Protein AF-A0A973IYF7-F1 (afdb_monomer)

Foldseek 3Di:
DDDDPPDPDDPPDPPPDDDDPVPDDDDDDDDPDDPVVVVLVVVLVVLCVQPPDDPDPDDALCRSFEDEPVGAHWDWDDDDPFIWGHGCQCVPPDDPPRHDPFDTAGRVVVVVVVLVVVLVCLLDLVNLVVQLVVVLVVVVVPDPPCPLVVLVVVLVVLVVVLVVLVVCVVVVNDDPVVNVVSVVVSVVVNVVSVVVNVVVVLLVVLSPDPPSVVSSVVRNVVSPDDDSVRSSVQCSQFFRHWHDGRVDIDTHGGHDRCSCCVPPSPPCPPPPPPCPPPPPDPPPPD

Secondary structure (DSSP, 8-state):
-----------------PPPGGG--------SS-HHHHHHHHHHHHHHHHHPPP--SS--TTTTTEEETTSPBEEEE--TT--EEEEGGGT--SSTT----PPPEEHHHHHHHHHHHHHHHHH-HHHHHHHHHHHHHHHHHHS-TTHHHHHHHHHHHHHHHHHHHHHHHHTT-S-HHHHHHHHHHHHHHHHHHHHHHHHHHHHHHTTT---HHHHHHHHHHHHSS--HHHHHHHHHHHEEEEEE-SS-EEEEE----GGGTTS-----------------------

Solvent-accessible surface area (backbone atoms only — not comparable to full-atom values): 17664 Å² total; per-residue (Å²): 142,80,85,82,76,80,84,87,80,79,85,75,74,81,74,85,74,77,75,60,77,88,76,56,84,85,77,93,68,85,77,91,63,56,68,69,57,51,53,52,50,55,53,48,52,55,49,47,67,58,65,50,89,66,99,67,94,70,92,62,75,55,64,76,35,35,24,31,82,88,69,39,48,29,42,82,44,66,62,102,84,64,43,23,37,33,49,45,50,63,70,58,79,83,63,88,82,58,65,62,87,70,70,61,35,53,38,73,60,52,50,52,51,53,49,50,57,50,49,55,53,57,56,36,57,67,57,48,46,53,54,52,52,55,46,54,54,53,51,55,72,74,40,65,86,56,52,68,57,50,52,50,49,54,48,54,52,53,54,50,51,53,50,51,53,54,52,37,41,77,69,66,77,51,55,70,70,57,50,54,54,53,48,54,55,49,50,53,53,46,52,52,53,51,53,52,51,55,52,57,50,59,65,49,69,46,76,79,66,73,57,60,68,67,51,36,57,58,39,45,69,54,63,79,76,61,55,72,70,54,52,31,53,51,45,67,59,31,42,72,40,30,43,40,55,84,89,50,73,49,81,41,63,50,81,76,55,70,74,53,52,82,70,46,75,72,88,67,71,76,70,72,74,78,74,70,72,79,78,74,69,85,76,80,80,128

Mean predicted aligned error: 15.66 Å

pLDDT: mean 74.4, std 18.09, range [30.34, 94.81]

Sequence (286 aa):
MKIIRRDRSATRKLDECKRDRTEWIIHKVEPIISDQLFKKVQNQLKLNVKFRPTNRKHDYLLTGLIKCSCGANRNGDGPTGKKYYRCTSRHKTFDRINQCPVGGINVTVADSLIWKTIASLLSDPAQIRTHAERWLKAQQINKPLNDTQTIRKSLTDVENEQKRYIEAYGKGIISEEMLDHHMRATNKRKSIIEDELAIASKNRGITGKIDVEKLVSRTTTKLSDLNFEQKKHIIERVITKIIASPKEMIICGQIPVPAFATVGKVNYEPINRHRRFAKCRQINTF

Nearest PDB structures (foldseek):
  6vme-assembly2_F  TM=9.181E-01  e=6.176E-01  Homo sapiens
  4tko-assembly1_B  TM=3.261E-01  e=2.613E-01  Aquifex aeolicus VF5
  5c21-assembly1_B  TM=2.778E-01  e=2.613E-01  Escherichia coli
  5c22-assembly3_C  TM=2.762E-01  e=8.713E-01  Escherichia coli
  8q72-assembly1_B  TM=2.950E-01  e=2.059E+00  Escherichia coli

Radius of gyration: 28.77 Å; Cα contacts (8 Å, |Δi|>4): 198; chains: 1; bounding box: 59×72×85 Å

Structure (mmCIF, N/CA/C/O backbone):
data_AF-A0A973IYF7-F1
#
_entry.id   AF-A0A973IYF7-F1
#
loop_
_atom_site.group_PDB
_atom_site.id
_atom_site.type_symbol
_atom_site.label_atom_id
_atom_site.label_alt_id
_atom_site.label_comp_id
_atom_site.label_asym_id
_atom_site.label_entity_id
_atom_site.label_seq_id
_atom_site.pdbx_PDB_ins_code
_atom_site.Cartn_x
_atom_site.Cartn_y
_atom_site.Cartn_z
_atom_site.occupancy
_atom_site.B_iso_or_equiv
_atom_site.auth_seq_id
_atom_site.auth_comp_id
_atom_site.auth_asym_id
_atom_site.auth_atom_id
_atom_site.pdbx_PDB_model_num
ATOM 1 N N . MET A 1 1 ? -26.415 -52.160 -39.896 1.00 38.12 1 MET A N 1
ATOM 2 C CA . MET A 1 1 ? -25.992 -52.208 -38.478 1.00 38.12 1 MET A CA 1
ATOM 3 C C . MET A 1 1 ? -25.103 -50.994 -38.194 1.00 38.12 1 MET A C 1
ATOM 5 O O . MET A 1 1 ? -23.945 -50.988 -38.588 1.00 38.12 1 MET A O 1
ATOM 9 N N . LYS A 1 2 ? -25.653 -49.908 -37.632 1.00 30.34 2 LYS A N 1
ATOM 10 C CA . LYS A 1 2 ? -24.895 -48.696 -37.264 1.00 30.34 2 LYS A CA 1
ATOM 11 C C . LYS A 1 2 ? -25.058 -48.473 -35.765 1.00 30.34 2 LYS A C 1
ATOM 13 O O . LYS A 1 2 ? -26.157 -48.240 -35.279 1.00 30.34 2 LYS A O 1
ATOM 18 N N . ILE A 1 3 ? -23.949 -48.628 -35.054 1.00 33.41 3 ILE A N 1
ATOM 19 C CA . ILE A 1 3 ? -23.834 -48.498 -33.604 1.00 33.41 3 ILE A CA 1
ATOM 20 C C . ILE A 1 3 ? -24.037 -47.022 -33.244 1.00 33.41 3 ILE A C 1
ATOM 22 O O . ILE A 1 3 ? -23.214 -46.177 -33.598 1.00 33.41 3 ILE A O 1
ATOM 26 N N . ILE A 1 4 ? -25.130 -46.711 -32.547 1.00 35.84 4 ILE A N 1
ATOM 27 C CA . ILE A 1 4 ? -25.364 -45.388 -31.960 1.00 35.84 4 ILE A CA 1
ATOM 28 C C . ILE A 1 4 ? -24.395 -45.246 -30.782 1.00 35.84 4 ILE A C 1
ATOM 30 O O . ILE A 1 4 ? -24.588 -45.834 -29.717 1.00 35.84 4 ILE A O 1
ATOM 34 N N . ARG A 1 5 ? -23.309 -44.495 -30.979 1.00 32.72 5 ARG A N 1
ATOM 35 C CA . ARG A 1 5 ? -22.403 -44.110 -29.892 1.00 32.72 5 ARG A CA 1
ATOM 36 C C . ARG A 1 5 ? -23.142 -43.116 -28.991 1.00 32.72 5 ARG A C 1
ATOM 38 O O . ARG A 1 5 ? -23.446 -42.010 -29.420 1.00 32.72 5 ARG A O 1
ATOM 45 N N . ARG A 1 6 ? -23.445 -43.519 -27.751 1.00 35.09 6 ARG A N 1
ATOM 46 C CA . ARG A 1 6 ? -23.927 -42.614 -26.695 1.00 35.09 6 ARG A CA 1
ATOM 47 C C . ARG A 1 6 ? -22.856 -41.561 -26.423 1.00 35.09 6 ARG A C 1
ATOM 49 O O . ARG A 1 6 ? -21.766 -41.901 -25.963 1.00 35.09 6 ARG A O 1
ATOM 56 N N . ASP A 1 7 ? -23.192 -40.309 -26.695 1.00 37.81 7 ASP A N 1
ATOM 57 C CA . ASP A 1 7 ? -22.363 -39.155 -26.380 1.00 37.81 7 ASP A CA 1
ATOM 58 C C . ASP A 1 7 ? -22.280 -38.997 -24.850 1.00 37.81 7 ASP A C 1
ATOM 60 O O . ASP A 1 7 ? -23.276 -38.749 -24.167 1.00 37.81 7 ASP A O 1
ATOM 64 N N . ARG A 1 8 ? -21.093 -39.246 -24.288 1.00 46.22 8 ARG A N 1
ATOM 65 C CA . ARG A 1 8 ? -20.782 -39.094 -22.859 1.00 46.22 8 ARG A CA 1
ATOM 66 C C . ARG A 1 8 ? -20.049 -37.769 -22.649 1.00 46.22 8 ARG A C 1
ATOM 68 O O . ARG A 1 8 ? -18.872 -37.777 -22.305 1.00 46.22 8 ARG A O 1
ATOM 75 N N . SER A 1 9 ? -20.723 -36.632 -22.806 1.00 46.31 9 SER A N 1
ATOM 76 C CA . SER A 1 9 ? -20.180 -35.358 -22.306 1.00 46.31 9 SER A CA 1
ATOM 77 C C . SER A 1 9 ? -21.217 -34.243 -22.226 1.00 46.31 9 SER A C 1
ATOM 79 O O . SER A 1 9 ? -21.308 -33.399 -23.107 1.00 46.31 9 SER A O 1
ATOM 81 N N . ALA A 1 10 ? -21.950 -34.189 -21.116 1.00 43.72 10 ALA A N 1
ATOM 82 C CA . ALA A 1 10 ? -22.592 -32.958 -20.663 1.00 43.72 10 ALA A CA 1
ATOM 83 C C . ALA A 1 10 ? -22.774 -32.989 -19.140 1.00 43.72 10 ALA A C 1
ATOM 85 O O . ALA A 1 10 ? -23.889 -33.021 -18.624 1.00 43.72 10 ALA A O 1
ATOM 86 N N . THR A 1 11 ? -21.676 -32.972 -18.384 1.00 45.91 11 THR A N 1
ATOM 87 C CA . THR A 1 11 ? -21.748 -32.484 -17.005 1.00 45.91 11 THR A CA 1
ATOM 88 C C . THR A 1 11 ? -21.985 -30.975 -17.077 1.00 45.91 11 THR A C 1
ATOM 90 O O . THR A 1 11 ? -21.047 -30.188 -17.189 1.00 45.91 11 THR A O 1
ATOM 93 N N . ARG A 1 12 ? -23.262 -30.563 -17.082 1.00 44.78 12 ARG A N 1
ATOM 94 C CA . ARG A 1 12 ? -23.666 -29.168 -16.858 1.00 44.78 12 ARG A CA 1
ATOM 95 C C . ARG A 1 12 ? -23.021 -28.718 -15.550 1.00 44.78 12 ARG A C 1
ATOM 97 O O . ARG A 1 12 ? -23.435 -29.146 -14.476 1.00 44.78 12 ARG A O 1
ATOM 104 N N . LYS A 1 13 ? -21.991 -27.876 -15.631 1.00 51.16 13 LYS A N 1
ATOM 105 C CA . LYS A 1 13 ? -21.611 -27.053 -14.486 1.00 51.16 13 LYS A CA 1
ATOM 106 C C . LYS A 1 13 ? -22.828 -26.184 -14.189 1.00 51.16 13 LYS A C 1
ATOM 108 O O . LYS A 1 13 ? -23.274 -25.445 -15.059 1.00 51.16 13 LYS A O 1
ATOM 113 N N . LEU A 1 14 ? -23.408 -26.351 -13.008 1.00 50.16 14 LEU A N 1
ATOM 114 C CA . LEU A 1 14 ? -24.348 -25.384 -12.462 1.00 50.16 14 LEU A CA 1
ATOM 115 C C . LEU A 1 14 ? -23.545 -24.101 -12.252 1.00 50.16 14 LEU A C 1
ATOM 117 O O . LEU A 1 14 ? -22.778 -23.996 -11.297 1.00 50.16 14 LEU A O 1
ATOM 121 N N . ASP A 1 15 ? -23.635 -23.177 -13.202 1.00 53.69 15 ASP A N 1
ATOM 122 C CA . ASP A 1 15 ? -23.128 -21.829 -13.012 1.00 53.69 15 ASP A CA 1
ATOM 123 C C . ASP A 1 15 ? -23.990 -21.189 -11.918 1.00 53.69 15 ASP A C 1
ATOM 125 O O . ASP A 1 15 ? -25.178 -20.933 -12.111 1.00 53.69 15 ASP A O 1
ATOM 129 N N . GLU A 1 16 ? -23.413 -20.983 -10.733 1.00 58.94 16 GLU A N 1
ATOM 130 C CA . GLU A 1 16 ? -24.029 -20.182 -9.675 1.00 58.94 16 GLU A CA 1
ATOM 131 C C . GLU A 1 16 ? -24.133 -18.727 -10.155 1.00 58.94 16 GLU A C 1
ATOM 133 O O . GLU A 1 16 ? -23.272 -17.880 -9.893 1.00 58.94 16 GLU A O 1
ATOM 138 N N . CYS A 1 17 ? -25.193 -18.420 -10.898 1.00 59.97 17 CYS A N 1
ATOM 139 C CA . CYS A 1 17 ? -25.563 -17.053 -11.220 1.00 59.97 17 CYS A CA 1
ATOM 140 C C . CYS A 1 17 ? -26.043 -16.373 -9.935 1.00 59.97 17 CYS A C 1
ATOM 142 O O . CYS A 1 17 ? -27.129 -16.651 -9.427 1.00 59.97 17 CYS A O 1
ATOM 144 N N . LYS A 1 18 ? -25.216 -15.478 -9.386 1.00 72.81 18 LYS A N 1
ATOM 145 C CA . LYS A 1 18 ? -25.625 -14.608 -8.277 1.00 72.81 18 LYS A CA 1
ATOM 146 C C . LYS A 1 18 ? -26.839 -13.788 -8.719 1.00 72.81 18 LYS A C 1
ATOM 148 O O . LYS A 1 18 ? -26.773 -13.144 -9.763 1.00 72.81 18 LYS A O 1
ATOM 153 N N . ARG A 1 19 ? -27.909 -13.806 -7.917 1.00 78.44 19 ARG A N 1
ATOM 154 C CA . ARG A 1 19 ? -29.103 -12.973 -8.134 1.00 78.44 19 ARG A CA 1
ATOM 155 C C . ARG A 1 19 ? -28.735 -11.493 -8.154 1.00 78.44 19 ARG A C 1
ATOM 157 O O . ARG A 1 19 ? -27.738 -11.098 -7.533 1.00 78.44 19 ARG A O 1
ATOM 164 N N . ASP A 1 20 ? -29.532 -10.698 -8.864 1.00 85.69 20 ASP A N 1
ATOM 165 C CA . ASP A 1 20 ? -29.330 -9.254 -8.928 1.00 85.69 20 ASP A CA 1
ATOM 166 C C . ASP A 1 20 ? -29.359 -8.649 -7.517 1.00 85.69 20 ASP A C 1
ATOM 168 O O . ASP A 1 20 ? -30.055 -9.131 -6.623 1.00 85.69 20 ASP A O 1
ATOM 172 N N . ARG A 1 21 ? -28.562 -7.601 -7.298 1.00 81.94 21 ARG A N 1
ATOM 173 C CA . ARG A 1 21 ? -28.411 -6.955 -5.986 1.00 81.94 21 ARG A CA 1
ATOM 174 C C . ARG A 1 21 ? -29.717 -6.368 -5.465 1.00 81.94 21 ARG A C 1
ATOM 176 O O . ARG A 1 21 ? -29.850 -6.193 -4.260 1.00 81.94 21 ARG A O 1
ATOM 183 N N . THR A 1 22 ? -30.646 -6.060 -6.362 1.00 86.62 22 THR A N 1
ATOM 184 C CA . THR A 1 22 ? -31.996 -5.578 -6.054 1.00 86.62 22 THR A CA 1
ATOM 185 C C . THR A 1 22 ? -32.841 -6.629 -5.331 1.00 86.62 22 THR A C 1
ATOM 187 O O . THR A 1 22 ? -33.676 -6.275 -4.507 1.00 86.62 22 THR A O 1
ATOM 190 N N . GLU A 1 23 ? -32.572 -7.916 -5.558 1.00 88.75 23 GLU A N 1
ATOM 191 C CA . GLU A 1 23 ? -33.253 -9.040 -4.905 1.00 88.75 23 GLU A CA 1
ATOM 192 C C . GLU A 1 23 ? -32.573 -9.469 -3.593 1.00 88.75 23 GLU A C 1
ATOM 194 O O . GLU A 1 23 ? -32.974 -10.452 -2.965 1.00 88.75 23 GLU A O 1
ATOM 199 N N . TRP A 1 24 ? -31.498 -8.787 -3.179 1.00 90.06 24 TRP A N 1
ATOM 200 C CA . TRP A 1 24 ? -30.769 -9.155 -1.968 1.00 90.06 24 TRP A CA 1
ATOM 201 C C . TRP A 1 24 ? -31.537 -8.707 -0.726 1.00 90.06 24 TRP A C 1
ATOM 203 O O . TRP A 1 24 ? -31.755 -7.518 -0.500 1.00 90.06 24 TRP A O 1
ATOM 213 N N . ILE A 1 25 ? -31.883 -9.666 0.132 1.00 87.31 25 ILE A N 1
ATOM 214 C CA . ILE A 1 25 ? -32.494 -9.394 1.433 1.00 87.31 25 ILE A CA 1
ATOM 215 C C . ILE A 1 25 ? -31.383 -8.991 2.408 1.00 87.31 25 ILE A C 1
ATOM 217 O O . ILE A 1 25 ? -30.530 -9.799 2.782 1.00 87.31 25 ILE A O 1
ATOM 221 N N . ILE A 1 26 ? -31.362 -7.716 2.798 1.00 86.44 26 ILE A N 1
ATOM 222 C CA . ILE A 1 26 ? -30.355 -7.174 3.716 1.00 86.44 26 ILE A CA 1
ATOM 223 C C . ILE A 1 26 ? -30.779 -7.476 5.155 1.00 86.44 26 ILE A C 1
ATOM 225 O O . ILE A 1 26 ? -31.698 -6.854 5.686 1.00 86.44 26 ILE A O 1
ATOM 229 N N . HIS A 1 27 ? -30.069 -8.388 5.816 1.00 87.00 27 HIS A N 1
ATOM 230 C CA . HIS A 1 27 ? -30.223 -8.624 7.250 1.00 87.00 27 HIS A CA 1
ATOM 231 C C . HIS A 1 27 ? -29.254 -7.743 8.040 1.00 87.00 27 HIS A C 1
ATOM 233 O O . HIS A 1 27 ? -28.040 -7.794 7.832 1.00 87.00 27 HIS A O 1
ATOM 239 N N . LYS A 1 28 ? -29.784 -6.934 8.964 1.00 84.06 28 LYS A N 1
ATOM 240 C CA . LYS A 1 28 ? -28.957 -6.179 9.911 1.00 84.06 28 LYS A CA 1
ATOM 241 C C . LYS A 1 28 ? -28.434 -7.145 10.969 1.00 84.06 28 LYS A C 1
ATOM 243 O O . LYS A 1 28 ? -29.206 -7.674 11.759 1.00 84.06 28 LYS A O 1
ATOM 248 N N . VAL A 1 29 ? -27.128 -7.372 10.952 1.00 88.31 29 VAL A N 1
ATOM 249 C CA . VAL A 1 29 ? -26.414 -8.203 11.925 1.00 88.31 29 VAL A CA 1
ATOM 250 C C . VAL A 1 29 ? -25.460 -7.336 12.730 1.00 88.31 29 VAL A C 1
ATOM 252 O O . VAL A 1 29 ? -24.988 -6.306 12.244 1.00 88.31 29 VAL A O 1
ATOM 255 N N . GLU A 1 30 ? -25.171 -7.753 13.959 1.00 85.81 30 GLU A N 1
ATOM 256 C CA . GLU A 1 30 ? -24.179 -7.068 14.778 1.00 85.81 30 GLU A CA 1
ATOM 257 C C . GLU A 1 30 ? -22.774 -7.233 14.158 1.00 85.81 30 GLU A C 1
ATOM 259 O O . GLU A 1 30 ? -22.393 -8.349 13.784 1.00 85.81 30 GLU A O 1
ATOM 264 N N . PRO A 1 31 ? -21.997 -6.147 13.986 1.00 83.69 31 PRO A N 1
ATOM 265 C CA . PRO A 1 31 ? -20.693 -6.219 13.342 1.00 83.69 31 PRO A CA 1
ATOM 266 C C . PRO A 1 31 ? -19.690 -6.991 14.207 1.00 83.69 31 PRO A C 1
ATOM 268 O O . PRO A 1 31 ? -19.385 -6.609 15.332 1.00 83.69 31 PRO A O 1
ATOM 271 N N . ILE A 1 32 ? -19.127 -8.061 13.642 1.00 89.12 32 ILE A N 1
ATOM 272 C CA . ILE A 1 32 ? -18.095 -8.892 14.293 1.00 89.12 32 ILE A CA 1
ATOM 273 C C . ILE A 1 32 ? -16.728 -8.186 14.296 1.00 89.12 32 ILE A C 1
ATOM 275 O O . ILE A 1 32 ? -15.889 -8.414 15.162 1.00 89.12 32 ILE A O 1
ATOM 279 N N . ILE A 1 33 ? -16.485 -7.335 13.300 1.00 86.38 33 ILE A N 1
ATOM 280 C CA . ILE A 1 33 ? -15.222 -6.629 13.078 1.00 86.38 33 ILE 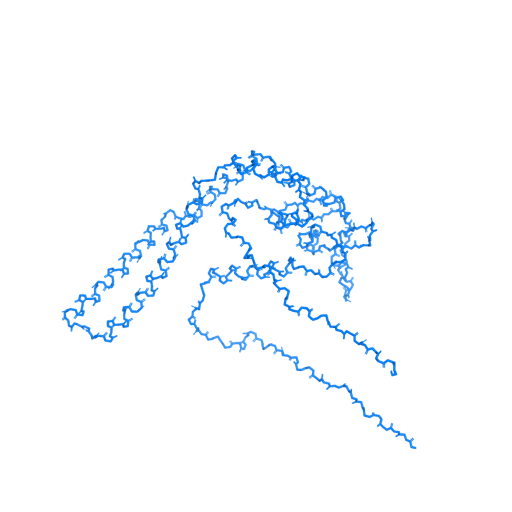A CA 1
ATOM 281 C C . ILE A 1 33 ? -15.496 -5.154 12.830 1.00 86.38 33 ILE A C 1
ATOM 283 O O . ILE A 1 33 ? -16.483 -4.800 12.189 1.00 86.38 33 ILE A O 1
ATOM 287 N N . SER A 1 34 ? -14.590 -4.294 13.298 1.00 83.50 34 SER A N 1
ATOM 288 C CA . SER A 1 34 ? -14.717 -2.853 13.097 1.00 83.50 34 SER A CA 1
ATOM 289 C C . SER A 1 34 ? -14.623 -2.474 11.617 1.00 83.50 34 SER A C 1
ATOM 291 O O . SER A 1 34 ? -13.830 -3.035 10.851 1.00 83.50 34 SER A O 1
ATOM 293 N N . ASP A 1 35 ? -15.371 -1.445 11.219 1.00 80.19 35 ASP A N 1
ATOM 294 C CA . ASP A 1 35 ? -15.356 -0.914 9.851 1.00 80.19 35 ASP A CA 1
ATOM 295 C C . ASP A 1 35 ? -13.955 -0.501 9.395 1.00 80.19 35 ASP A C 1
ATOM 297 O O . ASP A 1 35 ? -13.585 -0.657 8.227 1.00 80.19 35 ASP A O 1
ATOM 301 N N . GLN A 1 36 ? -13.149 0.025 10.320 1.00 75.75 36 GLN A N 1
ATOM 302 C CA . GLN A 1 36 ? -11.769 0.407 10.043 1.00 75.75 36 GLN A CA 1
ATOM 303 C C . GLN A 1 36 ? -10.918 -0.812 9.673 1.00 75.75 36 GLN A C 1
ATOM 305 O O . GLN A 1 36 ? -10.170 -0.766 8.690 1.00 75.75 36 GLN A O 1
ATOM 310 N N . LEU A 1 37 ? -11.034 -1.905 10.434 1.00 79.75 37 LEU A N 1
ATOM 311 C CA . LEU A 1 37 ? -10.326 -3.150 10.154 1.00 79.75 37 LEU A CA 1
ATOM 312 C C . LEU A 1 37 ? -10.811 -3.758 8.836 1.00 79.75 37 LEU A C 1
ATOM 314 O O . LEU A 1 37 ? -9.992 -4.115 7.989 1.00 79.75 37 LEU A O 1
ATOM 318 N N . PHE A 1 38 ? -12.125 -3.789 8.614 1.00 83.44 38 PHE A N 1
ATOM 319 C CA . PHE A 1 38 ? -12.709 -4.294 7.377 1.00 83.44 38 PHE A CA 1
ATOM 320 C C . PHE A 1 38 ? -12.190 -3.534 6.148 1.00 83.44 38 PHE A C 1
ATOM 322 O O . PHE A 1 38 ? -11.687 -4.146 5.203 1.00 83.44 38 PHE A O 1
ATOM 329 N N . LYS A 1 39 ? -12.213 -2.194 6.173 1.00 81.94 39 LYS A N 1
ATOM 330 C CA . LYS A 1 39 ? -11.677 -1.351 5.087 1.00 81.94 39 LYS A CA 1
ATOM 331 C C . LYS A 1 39 ? -10.190 -1.616 4.839 1.00 81.94 39 LYS A C 1
ATOM 333 O O . LYS A 1 39 ? -9.777 -1.729 3.682 1.00 81.94 39 LYS A O 1
ATOM 338 N N . LYS A 1 40 ? -9.385 -1.762 5.900 1.00 77.56 40 LYS A N 1
ATOM 339 C CA . LYS A 1 40 ? -7.958 -2.121 5.788 1.00 77.56 40 LYS A CA 1
ATOM 340 C C . LYS A 1 40 ? -7.773 -3.471 5.093 1.00 77.56 40 LYS A C 1
ATOM 342 O O . LYS A 1 40 ? -6.982 -3.560 4.154 1.00 77.56 40 LYS A O 1
ATOM 347 N N . VAL A 1 41 ? -8.536 -4.490 5.489 1.00 85.00 41 VAL A N 1
ATOM 348 C CA . VAL A 1 41 ? -8.487 -5.827 4.878 1.00 85.00 41 VAL A CA 1
ATOM 349 C C . VAL A 1 41 ? -8.900 -5.776 3.407 1.00 85.00 41 VAL A C 1
ATOM 351 O O . VAL A 1 41 ? -8.181 -6.299 2.558 1.00 85.00 41 VAL A O 1
ATOM 354 N N . GLN A 1 42 ? -9.993 -5.089 3.066 1.00 87.56 42 GLN A N 1
ATOM 355 C CA . GLN A 1 42 ? -10.435 -4.940 1.673 1.00 87.56 42 GLN A CA 1
ATOM 356 C C . GLN A 1 42 ? -9.375 -4.256 0.798 1.00 87.56 42 GLN A C 1
ATOM 358 O O . GLN A 1 42 ? -9.128 -4.675 -0.336 1.00 87.56 42 GLN A O 1
ATOM 363 N N . ASN A 1 43 ? -8.700 -3.231 1.323 1.00 83.25 43 ASN A N 1
ATOM 364 C CA . ASN A 1 43 ? -7.590 -2.585 0.627 1.00 83.25 43 ASN A CA 1
ATOM 365 C C . ASN A 1 43 ? -6.404 -3.542 0.443 1.00 83.25 43 ASN A C 1
ATOM 367 O O . ASN A 1 43 ? -5.860 -3.634 -0.659 1.00 83.25 43 ASN A O 1
ATOM 371 N N . GLN A 1 44 ? -6.051 -4.313 1.474 1.00 82.50 44 GLN A N 1
ATOM 372 C CA . GLN A 1 44 ? -4.988 -5.313 1.387 1.00 82.50 44 GLN A CA 1
ATOM 373 C C . GLN A 1 44 ? -5.310 -6.406 0.358 1.00 82.50 44 GLN A C 1
ATOM 375 O O . GLN A 1 44 ? -4.441 -6.774 -0.428 1.00 82.50 44 GLN A O 1
ATOM 380 N N . LEU A 1 45 ? -6.555 -6.885 0.293 1.00 85.75 45 LEU A N 1
ATOM 381 C CA . LEU A 1 45 ? -6.989 -7.869 -0.704 1.00 85.75 45 LEU A CA 1
ATOM 382 C C . LEU A 1 45 ? -6.824 -7.341 -2.135 1.00 85.75 45 LEU A C 1
ATOM 384 O O . LEU A 1 45 ? -6.296 -8.050 -2.993 1.00 85.75 45 LEU A O 1
ATOM 388 N N . LYS A 1 46 ? -7.193 -6.079 -2.393 1.00 84.88 46 LYS A N 1
ATOM 389 C CA . LYS A 1 46 ? -6.975 -5.433 -3.701 1.00 84.88 46 LYS A CA 1
ATOM 390 C C . LYS A 1 46 ? -5.489 -5.367 -4.063 1.00 84.88 46 LYS A C 1
ATOM 392 O O . LYS A 1 46 ? -5.122 -5.671 -5.199 1.00 84.88 46 LYS A O 1
ATOM 397 N N . LEU A 1 47 ? -4.629 -5.003 -3.108 1.00 81.88 47 LEU A N 1
ATOM 398 C CA . LEU A 1 47 ? -3.176 -4.972 -3.306 1.00 81.88 47 LEU A CA 1
ATOM 399 C C . LEU A 1 47 ? -2.613 -6.374 -3.564 1.00 81.88 47 LEU A C 1
ATOM 401 O O . LEU A 1 47 ? -1.804 -6.545 -4.474 1.00 81.88 47 LEU A O 1
ATOM 405 N N . ASN A 1 48 ? -3.085 -7.383 -2.832 1.00 84.06 48 ASN A N 1
ATOM 406 C CA . ASN A 1 48 ? -2.671 -8.773 -3.008 1.00 84.06 48 ASN A CA 1
ATOM 407 C C . ASN A 1 48 ? -3.020 -9.283 -4.405 1.00 84.06 48 ASN A C 1
ATOM 409 O O . ASN A 1 48 ? -2.180 -9.909 -5.039 1.00 84.06 48 ASN A O 1
ATOM 413 N N . VAL A 1 49 ? -4.217 -8.981 -4.919 1.00 82.81 49 VAL A N 1
ATOM 414 C CA . VAL A 1 49 ? -4.598 -9.324 -6.300 1.00 82.81 49 VAL A CA 1
ATOM 415 C C . VAL A 1 49 ? -3.691 -8.617 -7.310 1.00 82.81 49 VAL A C 1
ATOM 417 O O . VAL A 1 49 ? -3.210 -9.250 -8.248 1.00 82.81 49 VAL A O 1
ATOM 420 N N . LYS A 1 50 ? -3.418 -7.324 -7.101 1.00 81.19 50 LYS A N 1
ATOM 421 C CA . LYS A 1 50 ? -2.593 -6.497 -7.995 1.00 81.19 50 LYS A CA 1
ATOM 422 C C . LYS A 1 50 ? -1.135 -6.969 -8.070 1.00 81.19 50 LYS A C 1
ATOM 424 O O . LYS A 1 50 ? -0.571 -7.016 -9.161 1.00 81.19 50 LYS A O 1
ATOM 429 N N . PHE A 1 51 ? -0.532 -7.315 -6.933 1.00 79.88 51 PHE A N 1
ATOM 430 C CA . PHE A 1 51 ? 0.893 -7.661 -6.824 1.00 79.88 51 PHE A CA 1
ATOM 431 C C . PHE A 1 51 ? 1.162 -9.161 -6.689 1.00 79.88 51 PHE A C 1
ATOM 433 O O . PHE A 1 51 ? 2.313 -9.564 -6.522 1.00 79.88 51 PHE A O 1
ATOM 440 N N . ARG A 1 52 ? 0.123 -9.997 -6.807 1.00 80.19 52 ARG A N 1
ATOM 441 C CA . ARG A 1 52 ? 0.214 -11.454 -6.680 1.00 80.19 52 ARG A CA 1
ATOM 442 C C . ARG A 1 52 ? 1.397 -12.015 -7.485 1.00 80.19 52 ARG A C 1
ATOM 444 O O . ARG A 1 52 ? 1.493 -11.744 -8.692 1.00 80.19 52 ARG A O 1
ATOM 451 N N . PRO A 1 53 ? 2.259 -12.852 -6.881 1.00 70.00 53 PRO A N 1
ATOM 452 C CA . PRO A 1 53 ? 3.243 -13.607 -7.640 1.00 70.00 53 PRO A CA 1
ATOM 453 C C . PRO A 1 53 ? 2.504 -14.576 -8.570 1.00 70.00 53 PRO A C 1
ATOM 455 O O . PRO A 1 53 ? 1.736 -15.441 -8.144 1.00 70.00 53 PRO A O 1
ATOM 458 N N . THR A 1 54 ? 2.686 -14.381 -9.871 1.00 69.25 54 THR A N 1
ATOM 459 C CA . THR A 1 54 ? 2.185 -15.288 -10.909 1.00 69.25 54 THR A CA 1
ATOM 460 C C . THR A 1 54 ? 3.323 -16.211 -11.339 1.00 69.25 54 THR A C 1
ATOM 462 O O . THR A 1 54 ? 4.471 -15.976 -10.970 1.00 69.25 54 THR A O 1
ATOM 465 N N . ASN A 1 55 ? 3.028 -17.282 -12.080 1.00 69.00 55 ASN A N 1
ATOM 466 C CA . ASN A 1 55 ? 4.072 -18.144 -12.639 1.00 69.00 55 ASN A CA 1
ATOM 467 C C . ASN A 1 55 ? 4.765 -17.398 -13.797 1.00 69.00 55 ASN A C 1
ATOM 469 O O . ASN A 1 55 ? 4.378 -17.541 -14.955 1.00 69.00 55 ASN A O 1
ATOM 473 N N . ARG A 1 56 ? 5.674 -16.474 -13.464 1.00 72.44 56 ARG A N 1
ATOM 474 C CA . ARG A 1 56 ? 6.326 -15.566 -14.416 1.00 72.44 56 ARG A CA 1
ATOM 475 C C . ARG A 1 56 ? 7.625 -16.202 -14.892 1.00 72.44 56 ARG A C 1
ATOM 477 O O . ARG A 1 56 ? 8.431 -16.626 -14.078 1.00 72.44 56 ARG A O 1
ATOM 484 N N . LYS A 1 57 ? 7.838 -16.215 -16.209 1.00 76.50 57 LYS A N 1
ATOM 485 C CA . LYS A 1 57 ? 9.107 -16.642 -16.826 1.00 76.50 57 LYS A CA 1
ATOM 486 C C . LYS A 1 57 ? 10.184 -15.550 -16.764 1.00 76.50 57 LYS A C 1
ATOM 488 O O . LYS A 1 57 ? 11.371 -15.841 -16.869 1.00 76.50 57 LYS A O 1
ATOM 493 N N . HIS A 1 58 ? 9.768 -14.289 -16.648 1.00 81.69 58 HIS A N 1
ATOM 494 C CA . HIS A 1 58 ? 10.651 -13.131 -16.711 1.00 81.69 58 HIS A CA 1
ATOM 495 C C . HIS A 1 58 ? 10.289 -12.096 -15.649 1.00 81.69 58 HIS A C 1
ATOM 497 O O . HIS A 1 58 ? 9.110 -11.832 -15.390 1.00 81.69 58 HIS A O 1
ATOM 503 N N . ASP A 1 59 ? 11.330 -11.471 -15.113 1.00 84.75 59 ASP A N 1
ATOM 504 C CA . ASP A 1 59 ? 11.233 -10.398 -14.137 1.00 84.75 59 ASP A CA 1
ATOM 505 C C . ASP A 1 59 ? 11.059 -9.031 -14.799 1.00 84.75 59 ASP A C 1
ATOM 507 O O . ASP A 1 59 ? 11.743 -8.697 -15.773 1.00 84.75 59 ASP A O 1
ATOM 511 N N . TYR A 1 60 ? 10.117 -8.263 -14.247 1.00 88.62 60 TYR A N 1
ATOM 512 C CA . TYR A 1 60 ? 9.737 -6.916 -14.672 1.00 88.62 60 TYR A CA 1
ATOM 513 C C . TYR A 1 60 ? 9.425 -6.073 -13.434 1.00 88.62 60 TYR A C 1
ATOM 515 O O . TYR A 1 60 ? 8.465 -6.368 -12.702 1.00 88.62 60 TYR A O 1
ATOM 523 N N . LEU A 1 61 ? 10.219 -5.028 -13.207 1.00 89.56 61 LEU A N 1
ATOM 524 C CA . LEU A 1 61 ? 10.216 -4.256 -11.965 1.00 89.56 61 LEU A CA 1
ATOM 525 C C . LEU A 1 61 ? 8.906 -3.487 -11.747 1.00 89.56 61 LEU A C 1
ATOM 527 O O . LEU A 1 61 ? 8.393 -3.417 -10.634 1.00 89.56 61 LEU A O 1
ATOM 531 N N . LEU A 1 62 ? 8.323 -2.965 -12.828 1.00 90.25 62 LEU A N 1
ATOM 532 C CA . LEU A 1 62 ? 7.185 -2.040 -12.783 1.00 90.25 62 LEU A CA 1
ATOM 533 C C . LEU A 1 62 ? 5.828 -2.736 -12.955 1.00 90.25 62 LEU A C 1
ATOM 535 O O . LEU A 1 62 ? 4.799 -2.076 -13.143 1.00 90.25 62 LEU A O 1
ATOM 539 N N . THR A 1 63 ? 5.803 -4.073 -12.916 1.00 87.25 63 THR A N 1
ATOM 540 C CA . THR A 1 63 ? 4.580 -4.859 -13.133 1.00 87.25 63 THR A CA 1
ATOM 541 C C . THR A 1 63 ? 3.482 -4.449 -12.156 1.00 87.25 63 THR A C 1
ATOM 543 O O . THR A 1 63 ? 3.679 -4.464 -10.945 1.00 87.25 63 THR A O 1
ATOM 546 N N . GLY A 1 64 ? 2.299 -4.126 -12.682 1.00 85.75 64 GLY A N 1
ATOM 547 C CA . GLY A 1 64 ? 1.152 -3.694 -11.881 1.00 85.75 64 GLY A CA 1
ATOM 548 C C . GLY A 1 64 ? 1.164 -2.207 -11.511 1.00 85.75 64 GLY A C 1
ATOM 549 O O . GLY A 1 64 ? 0.135 -1.697 -11.077 1.00 85.75 64 GLY A O 1
ATOM 550 N N . LEU A 1 65 ? 2.266 -1.482 -11.719 1.00 90.50 65 LEU A N 1
ATOM 551 C CA . LEU A 1 65 ? 2.372 -0.042 -11.437 1.00 90.50 65 LEU A CA 1
ATOM 552 C C . LEU A 1 65 ? 2.280 0.816 -12.700 1.00 90.50 65 LEU A C 1
ATOM 554 O O . LEU A 1 65 ? 1.712 1.911 -12.661 1.00 90.50 65 LEU A O 1
ATOM 558 N N . ILE A 1 66 ? 2.819 0.313 -13.812 1.00 92.81 66 ILE A N 1
ATOM 559 C CA . ILE A 1 66 ? 2.896 1.039 -15.077 1.00 92.81 66 ILE A CA 1
ATOM 560 C C . ILE A 1 66 ? 1.567 1.032 -15.844 1.00 92.81 66 ILE A C 1
ATOM 562 O O . ILE A 1 66 ? 0.956 -0.005 -16.121 1.00 92.81 66 ILE A O 1
ATOM 566 N N . LYS A 1 67 ? 1.131 2.229 -16.228 1.00 92.88 67 LYS A N 1
ATOM 567 C CA . LYS A 1 67 ? -0.061 2.490 -17.029 1.00 92.88 67 LYS A CA 1
ATOM 568 C C . LYS A 1 67 ? 0.299 3.258 -18.291 1.00 92.88 67 LYS A C 1
ATOM 570 O O . LYS A 1 67 ? 1.275 4.006 -18.345 1.00 92.88 67 LYS A O 1
ATOM 575 N N . CYS A 1 68 ? -0.494 3.031 -19.324 1.00 91.19 68 CYS A N 1
ATOM 576 C CA . CYS A 1 68 ? -0.459 3.797 -20.553 1.00 91.19 68 CYS A CA 1
ATOM 577 C C . CYS A 1 68 ? -1.182 5.131 -20.367 1.00 91.19 68 CYS A C 1
ATOM 579 O O . CYS A 1 68 ? -2.074 5.244 -19.526 1.00 91.19 68 CYS A O 1
ATOM 581 N N . SER A 1 69 ? -0.844 6.114 -21.199 1.00 89.06 69 SER A N 1
ATOM 582 C CA . SER A 1 69 ? -1.599 7.366 -21.326 1.00 89.06 69 SER A CA 1
ATOM 583 C C . SER A 1 69 ? -3.085 7.142 -21.646 1.00 89.06 69 SER A C 1
ATOM 585 O O . SER A 1 69 ? -3.920 7.888 -21.157 1.00 89.06 69 SER A O 1
ATOM 587 N N . CYS A 1 70 ? -3.448 6.054 -22.341 1.00 85.69 70 CYS A N 1
ATOM 588 C CA . CYS A 1 70 ? -4.849 5.658 -22.563 1.00 85.69 70 CYS A CA 1
ATOM 589 C C . CYS A 1 70 ? -5.564 5.088 -21.317 1.00 85.69 70 CYS A C 1
ATOM 591 O O . CYS A 1 70 ? -6.691 4.615 -21.411 1.00 85.69 70 CYS A O 1
ATOM 593 N N . GLY A 1 71 ? -4.904 5.042 -20.156 1.00 87.00 71 GLY A N 1
ATOM 594 C CA . GLY A 1 71 ? -5.474 4.560 -18.894 1.00 87.00 71 GLY A CA 1
ATOM 595 C C . GLY A 1 71 ? -5.353 3.051 -18.651 1.00 87.00 71 GLY A C 1
ATOM 596 O O . GLY A 1 71 ? -5.419 2.617 -17.496 1.00 87.00 71 GLY A O 1
ATOM 597 N N . ALA A 1 72 ? -5.107 2.250 -19.691 1.00 88.88 72 ALA A N 1
ATOM 598 C CA . ALA A 1 72 ? -4.909 0.808 -19.561 1.00 88.88 72 ALA A CA 1
ATOM 599 C C . ALA A 1 72 ? -3.551 0.445 -18.934 1.00 88.88 72 ALA A C 1
ATOM 601 O O . ALA A 1 72 ? -2.581 1.201 -19.003 1.00 88.88 72 ALA A O 1
ATOM 602 N N . ASN A 1 73 ? -3.459 -0.742 -18.332 1.00 90.06 73 ASN A N 1
ATOM 603 C CA . ASN A 1 73 ? -2.202 -1.236 -17.764 1.00 90.06 73 ASN A CA 1
ATOM 604 C C . ASN A 1 73 ? -1.205 -1.572 -18.879 1.00 90.06 73 ASN A C 1
ATOM 606 O O . ASN A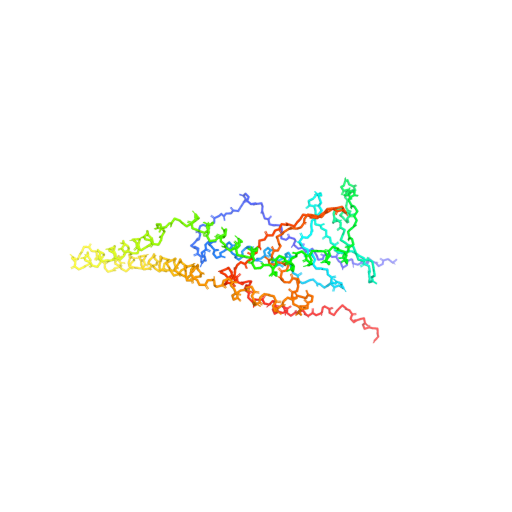 1 73 ? -1.616 -2.004 -19.964 1.00 90.06 73 ASN A O 1
ATOM 610 N N . ARG A 1 74 ? 0.097 -1.432 -18.605 1.00 90.25 74 ARG A N 1
ATOM 611 C CA . ARG A 1 74 ? 1.128 -2.056 -19.440 1.00 90.25 74 ARG A CA 1
ATOM 612 C C . ARG A 1 74 ? 1.653 -3.335 -18.797 1.00 90.25 74 ARG A C 1
ATOM 614 O O . ARG A 1 74 ? 1.943 -3.355 -17.604 1.00 90.25 74 ARG A O 1
ATOM 621 N N . ASN A 1 75 ? 1.803 -4.376 -19.606 1.00 88.50 75 ASN A N 1
ATOM 622 C CA . ASN A 1 75 ? 2.377 -5.651 -19.198 1.00 88.50 75 ASN A CA 1
ATOM 623 C C . ASN A 1 75 ? 3.752 -5.833 -19.838 1.00 88.50 75 ASN A C 1
ATOM 625 O O . ASN A 1 75 ? 4.019 -5.292 -20.912 1.00 88.50 75 ASN A O 1
ATOM 629 N N . GLY A 1 76 ? 4.613 -6.588 -19.160 1.00 88.19 76 GLY A N 1
ATOM 630 C CA . GLY A 1 76 ? 5.866 -7.050 -19.735 1.00 88.19 76 GLY A CA 1
ATOM 631 C C . GLY A 1 76 ? 5.597 -8.027 -20.875 1.00 88.19 76 GLY A C 1
ATOM 632 O O . GLY A 1 76 ? 4.852 -8.988 -20.699 1.00 88.19 76 GLY A O 1
ATOM 633 N N . ASP A 1 77 ? 6.185 -7.752 -22.030 1.00 84.75 77 ASP A N 1
ATOM 634 C CA . ASP A 1 77 ? 6.096 -8.557 -23.240 1.00 84.75 77 ASP A CA 1
ATOM 635 C C . ASP A 1 77 ? 7.492 -8.713 -23.861 1.00 84.75 77 ASP A C 1
ATOM 637 O O . ASP A 1 77 ? 8.322 -7.800 -23.804 1.00 84.75 77 ASP A O 1
ATOM 641 N N . GLY A 1 78 ? 7.749 -9.873 -24.454 1.00 77.81 78 GLY A N 1
ATOM 642 C CA . GLY A 1 78 ? 8.977 -10.175 -25.183 1.00 77.81 78 GLY A CA 1
ATOM 643 C C . GLY A 1 78 ? 9.862 -11.266 -24.554 1.00 77.81 78 GLY A C 1
ATOM 644 O O . GLY A 1 78 ? 9.897 -11.416 -23.330 1.00 77.81 78 GLY A O 1
ATOM 645 N N . PRO A 1 79 ? 10.588 -12.030 -25.396 1.00 71.50 79 PRO A N 1
ATOM 646 C CA . PRO A 1 79 ? 11.504 -13.088 -24.972 1.00 71.50 79 PRO A CA 1
ATOM 647 C C . PRO A 1 79 ? 12.793 -12.533 -24.338 1.00 71.50 79 PRO A C 1
ATOM 649 O O . PRO A 1 79 ? 13.014 -11.319 -24.281 1.00 71.50 79 PRO A O 1
ATOM 652 N N . THR A 1 80 ? 13.658 -13.444 -23.879 1.00 63.75 80 THR A N 1
ATOM 653 C CA . THR A 1 80 ? 14.958 -13.221 -23.220 1.00 63.75 80 THR A CA 1
ATOM 654 C C . THR A 1 80 ? 15.950 -12.420 -24.089 1.00 63.75 80 THR A C 1
ATOM 656 O O . THR A 1 80 ? 16.896 -12.967 -24.633 1.00 63.75 80 THR A O 1
ATOM 659 N N . GLY A 1 81 ? 15.726 -11.117 -24.270 1.00 69.06 81 GLY A N 1
ATOM 660 C CA . GLY A 1 81 ? 16.655 -10.224 -24.978 1.00 69.06 81 GLY A CA 1
ATOM 661 C C . GLY A 1 81 ? 16.065 -8.865 -25.354 1.00 69.06 81 GLY A C 1
ATOM 662 O O . GLY A 1 81 ? 16.721 -7.842 -25.192 1.00 69.06 81 GLY A O 1
ATOM 663 N N . LYS A 1 82 ? 14.798 -8.817 -25.783 1.00 81.88 82 LYS A N 1
ATOM 664 C CA . LYS A 1 82 ? 14.100 -7.563 -26.122 1.00 81.88 82 LYS A CA 1
ATOM 665 C C . LYS A 1 82 ? 12.790 -7.468 -25.345 1.00 81.88 82 LYS A C 1
ATOM 667 O O . LYS A 1 82 ? 11.726 -7.835 -25.840 1.00 81.88 82 LYS A O 1
ATOM 672 N N . LYS A 1 83 ? 12.894 -7.002 -24.100 1.00 89.19 83 LYS A N 1
ATOM 673 C CA . LYS A 1 83 ? 11.769 -6.854 -23.172 1.00 89.19 83 LYS A CA 1
ATOM 674 C C . LYS A 1 83 ? 11.146 -5.463 -23.303 1.00 89.19 83 LYS A C 1
ATOM 676 O O . LYS A 1 83 ? 11.844 -4.453 -23.187 1.00 89.19 83 LYS A O 1
ATOM 681 N N . TYR A 1 84 ? 9.829 -5.414 -23.476 1.00 90.88 84 TYR A N 1
ATOM 682 C CA . TYR A 1 84 ? 9.068 -4.172 -23.562 1.00 90.88 84 TYR A CA 1
ATOM 683 C C . TYR A 1 84 ? 7.874 -4.171 -22.610 1.00 90.88 84 TYR A C 1
ATOM 685 O O . TYR A 1 84 ? 7.207 -5.183 -22.433 1.00 90.88 84 TYR A O 1
ATOM 693 N N . TYR A 1 85 ? 7.540 -3.011 -22.056 1.00 92.19 85 TYR A N 1
ATOM 694 C CA . TYR A 1 85 ? 6.226 -2.769 -21.477 1.00 92.19 85 TYR A CA 1
ATOM 695 C C . TYR A 1 85 ? 5.254 -2.383 -22.595 1.00 92.19 85 TYR A C 1
ATOM 697 O O . TYR A 1 85 ? 5.400 -1.320 -23.207 1.00 92.19 85 TYR A O 1
ATOM 705 N N . ARG A 1 86 ? 4.246 -3.221 -22.863 1.00 89.94 86 ARG A N 1
ATOM 706 C CA . ARG A 1 86 ? 3.213 -2.979 -23.886 1.00 89.94 86 ARG A CA 1
ATOM 707 C C . ARG A 1 86 ? 1.836 -2.768 -23.280 1.00 89.94 86 ARG A C 1
ATOM 709 O O . ARG A 1 86 ? 1.489 -3.361 -22.264 1.00 89.94 86 ARG A O 1
ATOM 716 N N . CYS A 1 87 ? 1.044 -1.908 -23.915 1.00 89.81 87 CYS A N 1
ATOM 717 C CA . CYS A 1 87 ? -0.321 -1.618 -23.492 1.00 89.81 87 CYS A CA 1
ATOM 718 C C . CYS A 1 87 ? -1.227 -2.848 -23.635 1.00 89.81 87 CYS A C 1
ATOM 720 O O . CYS A 1 87 ? -1.297 -3.459 -24.697 1.00 89.81 87 CYS A O 1
ATOM 722 N N . THR A 1 88 ? -1.964 -3.181 -22.578 1.00 87.31 88 THR A N 1
ATOM 723 C CA . THR A 1 88 ? -2.893 -4.323 -22.563 1.00 87.31 88 THR A CA 1
ATOM 724 C C . THR A 1 88 ? -4.070 -4.160 -23.516 1.00 87.31 88 THR A C 1
ATOM 726 O O . THR A 1 88 ? -4.532 -5.163 -24.053 1.00 87.31 88 THR A O 1
ATOM 729 N N . SER A 1 89 ? -4.516 -2.931 -23.802 1.00 84.12 89 SER A N 1
ATOM 730 C CA . SER A 1 89 ? -5.569 -2.682 -24.802 1.00 84.12 89 SER A CA 1
ATOM 731 C C . SER A 1 89 ? -5.175 -3.148 -26.203 1.00 84.12 89 SER A C 1
ATOM 733 O O . SER A 1 89 ? -6.045 -3.479 -26.992 1.00 84.12 89 SER A O 1
ATOM 735 N N . ARG A 1 90 ? -3.872 -3.267 -26.499 1.00 76.25 90 ARG A N 1
ATOM 736 C CA . ARG A 1 90 ? -3.388 -3.852 -27.758 1.00 76.25 90 ARG A CA 1
ATOM 737 C C . ARG A 1 90 ? -3.644 -5.362 -27.855 1.00 76.25 90 ARG A C 1
ATOM 739 O O . ARG A 1 90 ? -3.772 -5.878 -28.956 1.00 76.25 90 ARG A O 1
ATOM 746 N N . HIS A 1 91 ? -3.688 -6.062 -26.721 1.00 67.56 91 HIS A N 1
ATOM 747 C CA . HIS A 1 91 ? -3.830 -7.522 -26.655 1.00 67.56 91 HIS A CA 1
ATOM 748 C C . HIS A 1 91 ? -5.269 -7.985 -26.379 1.00 67.56 91 HIS A C 1
ATOM 750 O O . HIS A 1 91 ? -5.544 -9.180 -26.449 1.00 67.56 91 HIS A O 1
ATOM 756 N N . LYS A 1 92 ? -6.193 -7.076 -26.035 1.00 62.09 92 LYS A N 1
ATOM 757 C CA . LYS A 1 92 ? -7.605 -7.410 -25.809 1.00 62.09 92 LYS A CA 1
ATOM 758 C C . LYS A 1 92 ? -8.336 -7.515 -27.149 1.00 62.09 92 LYS A C 1
ATOM 760 O O . LYS A 1 92 ? -9.049 -6.608 -27.555 1.00 62.09 92 LYS A O 1
ATOM 765 N N . THR A 1 93 ? -8.121 -8.622 -27.845 1.00 58.66 93 THR A N 1
ATOM 766 C CA . THR A 1 93 ? -8.824 -8.974 -29.081 1.00 58.66 93 THR A CA 1
ATOM 767 C C . THR A 1 93 ? -10.087 -9.764 -28.763 1.00 58.66 93 THR A C 1
ATOM 769 O O . THR A 1 93 ? -10.032 -10.978 -28.586 1.00 58.66 93 THR A O 1
ATOM 772 N N . PHE A 1 94 ? -11.219 -9.063 -28.723 1.00 55.16 94 PHE A N 1
ATOM 773 C CA . PHE A 1 94 ? -12.491 -9.630 -29.179 1.00 55.16 94 PHE A CA 1
ATOM 774 C C . PHE A 1 94 ? -13.154 -8.638 -30.144 1.00 55.16 94 PHE A C 1
ATOM 776 O O . PHE A 1 94 ? -13.370 -8.987 -31.297 1.00 55.16 94 PHE A O 1
ATOM 783 N N . ASP A 1 95 ? -13.214 -7.353 -29.771 1.00 54.91 95 ASP A N 1
ATOM 784 C CA . ASP A 1 95 ? -13.671 -6.275 -30.658 1.00 54.91 95 ASP A CA 1
ATOM 785 C C . ASP A 1 95 ? -12.513 -5.328 -31.000 1.00 54.91 95 ASP A C 1
ATOM 787 O O . ASP A 1 95 ? -11.949 -4.654 -30.137 1.00 54.91 95 ASP A O 1
ATOM 791 N N . ARG A 1 96 ? -12.114 -5.287 -32.277 1.00 54.50 96 ARG A N 1
ATOM 792 C CA . ARG A 1 96 ? -10.909 -4.604 -32.806 1.00 54.50 96 ARG A CA 1
ATOM 793 C C . ARG A 1 96 ? -10.931 -3.062 -32.717 1.00 54.50 96 ARG A C 1
ATOM 795 O O . ARG A 1 96 ? -10.131 -2.409 -33.378 1.00 54.50 96 ARG A O 1
ATOM 802 N N . ILE A 1 97 ? -11.815 -2.481 -31.911 1.00 57.88 97 ILE A N 1
ATOM 803 C CA . ILE A 1 97 ? -12.180 -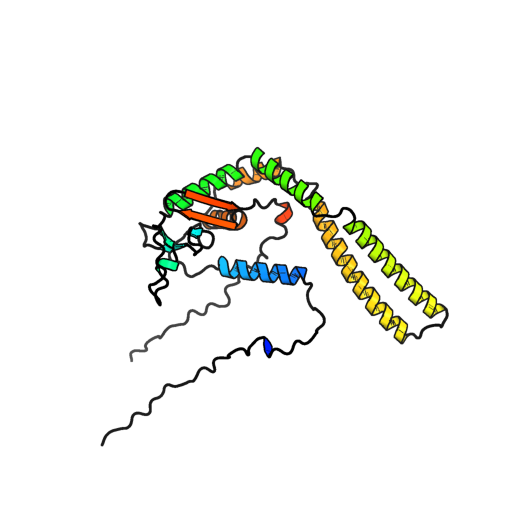1.057 -31.944 1.00 57.88 97 ILE A CA 1
ATOM 804 C C . ILE A 1 97 ? -11.225 -0.184 -31.104 1.00 57.88 97 ILE A C 1
ATOM 806 O O . ILE A 1 97 ? -11.082 1.001 -31.373 1.00 57.88 97 ILE A O 1
ATOM 810 N N . ASN A 1 98 ? -10.487 -0.754 -30.142 1.00 55.25 98 ASN A N 1
ATOM 811 C CA . ASN A 1 98 ? -9.649 0.022 -29.212 1.00 55.25 98 ASN A CA 1
ATOM 812 C C . ASN A 1 98 ? -8.165 -0.366 -29.249 1.00 55.25 98 ASN A C 1
ATOM 814 O O . ASN A 1 98 ? -7.595 -0.832 -28.257 1.00 55.25 98 ASN A O 1
ATOM 818 N N . GLN A 1 99 ? -7.508 -0.152 -30.390 1.00 71.38 99 GLN A N 1
ATOM 819 C CA . GLN A 1 99 ? -6.058 -0.302 -30.478 1.00 71.38 99 GLN A CA 1
ATOM 820 C C . GLN A 1 99 ? -5.374 0.967 -29.970 1.00 71.38 99 GLN A C 1
ATOM 822 O O . GLN A 1 99 ? -5.436 2.026 -30.584 1.00 71.38 99 GLN A O 1
ATOM 827 N N . CYS A 1 100 ? -4.707 0.872 -28.821 1.00 80.69 100 CYS A N 1
ATOM 828 C CA . CYS A 1 100 ? -3.885 1.974 -28.336 1.00 80.69 100 CYS A CA 1
ATOM 829 C C . CYS A 1 100 ? -2.694 2.193 -29.298 1.00 80.69 100 CYS A C 1
ATOM 831 O O . CYS A 1 100 ? -1.906 1.257 -29.465 1.00 80.69 100 CYS A O 1
ATOM 833 N N . PRO A 1 101 ? -2.507 3.401 -29.874 1.00 82.62 101 PRO A N 1
ATOM 834 C CA . PRO A 1 101 ? -1.437 3.669 -30.845 1.00 82.62 101 PRO A CA 1
ATOM 835 C C . PRO A 1 101 ? -0.055 3.821 -30.192 1.00 82.62 101 PRO A C 1
ATOM 837 O O . PRO A 1 101 ? 0.964 3.950 -30.866 1.00 82.62 101 PRO A O 1
ATOM 840 N N . VAL A 1 102 ? 0.002 3.833 -28.858 1.00 85.69 102 VAL A N 1
ATOM 841 C CA . VAL A 1 102 ? 1.223 4.124 -28.112 1.00 85.69 102 VAL A CA 1
ATOM 842 C C . VAL A 1 102 ? 2.190 2.941 -28.170 1.00 85.69 102 VAL A C 1
ATOM 844 O O . VAL A 1 102 ? 1.850 1.813 -27.800 1.00 85.69 102 VAL A O 1
ATOM 847 N N . GLY A 1 103 ? 3.426 3.226 -28.588 1.00 85.56 103 GLY A N 1
ATOM 848 C CA . GLY A 1 103 ? 4.515 2.256 -28.693 1.00 85.56 103 GLY A CA 1
ATOM 849 C C . GLY A 1 103 ? 4.886 1.565 -27.373 1.00 85.56 103 GLY A C 1
ATOM 850 O O . GLY A 1 103 ? 4.535 2.005 -26.273 1.00 85.56 103 GLY A O 1
ATOM 851 N N . GLY A 1 104 ? 5.607 0.448 -27.498 1.00 88.31 104 GLY A N 1
ATOM 852 C CA . GLY A 1 104 ? 6.180 -0.264 -26.356 1.00 88.31 104 GLY A CA 1
ATOM 853 C C . GLY A 1 104 ? 7.368 0.493 -25.763 1.00 88.31 104 GLY A C 1
ATOM 854 O O . GLY A 1 104 ? 8.077 1.196 -26.476 1.00 88.31 104 GLY A O 1
ATOM 855 N N . ILE A 1 105 ? 7.592 0.329 -24.463 1.00 91.06 105 ILE A N 1
ATOM 856 C CA . ILE A 1 105 ? 8.681 0.999 -23.739 1.00 91.06 105 ILE A CA 1
ATOM 857 C C . ILE A 1 105 ? 9.738 -0.037 -23.384 1.00 91.06 105 ILE A C 1
ATOM 859 O O . ILE A 1 105 ? 9.390 -1.092 -22.862 1.00 91.06 105 ILE A O 1
ATOM 863 N N . ASN A 1 106 ? 11.011 0.238 -23.668 1.00 91.50 106 ASN A N 1
ATOM 864 C CA . ASN A 1 106 ? 12.099 -0.684 -23.346 1.00 91.50 106 ASN A CA 1
ATOM 865 C C . ASN A 1 106 ? 12.224 -0.850 -21.822 1.00 91.50 106 ASN A C 1
ATOM 867 O O . ASN A 1 106 ? 12.345 0.135 -21.094 1.00 91.50 106 ASN A O 1
ATOM 871 N N . VAL A 1 107 ? 12.195 -2.098 -21.350 1.00 91.94 107 VAL A N 1
ATOM 872 C CA . VAL A 1 107 ? 12.201 -2.424 -19.916 1.00 91.94 107 VAL A CA 1
ATOM 873 C C . VAL A 1 107 ? 13.515 -2.038 -19.258 1.00 91.94 107 VAL A C 1
ATOM 875 O O . VAL A 1 107 ? 13.490 -1.431 -18.198 1.00 91.94 107 VAL A O 1
ATOM 878 N N . THR A 1 108 ? 14.654 -2.315 -19.894 1.00 90.25 108 THR A N 1
ATOM 879 C CA . THR A 1 108 ? 15.976 -1.994 -19.337 1.00 90.25 108 THR A CA 1
ATOM 880 C C . THR A 1 108 ? 16.126 -0.490 -19.113 1.00 90.25 108 THR A C 1
ATOM 882 O O . THR A 1 108 ? 16.616 -0.054 -18.072 1.00 90.25 108 THR A O 1
ATOM 885 N N . VAL A 1 109 ? 15.650 0.316 -20.065 1.00 91.00 109 VAL A N 1
ATOM 886 C CA . VAL A 1 109 ? 15.691 1.782 -19.968 1.00 91.00 109 VAL A CA 1
ATOM 887 C C . VAL A 1 109 ? 14.714 2.284 -18.904 1.00 91.00 109 VAL A C 1
ATOM 889 O O . VAL A 1 109 ? 15.103 3.065 -18.042 1.00 91.00 109 VAL A O 1
ATOM 892 N N . ALA A 1 110 ? 13.464 1.813 -18.920 1.00 91.69 110 ALA A N 1
ATOM 893 C CA . ALA A 1 110 ? 12.450 2.268 -17.971 1.00 91.69 110 ALA A CA 1
ATOM 894 C C . ALA A 1 110 ? 12.784 1.883 -16.523 1.00 91.69 110 ALA A C 1
ATOM 896 O O . ALA A 1 110 ? 12.726 2.733 -15.636 1.00 91.69 110 ALA A O 1
ATOM 897 N N . ASP A 1 111 ? 13.167 0.627 -16.288 1.00 91.75 111 ASP A N 1
ATOM 898 C CA . ASP A 1 111 ? 13.477 0.112 -14.954 1.00 91.75 111 ASP A CA 1
ATOM 899 C C . ASP A 1 111 ? 14.711 0.813 -14.374 1.00 91.75 111 ASP A C 1
ATOM 901 O O . ASP A 1 111 ? 14.691 1.217 -13.212 1.00 91.75 111 ASP A O 1
ATOM 905 N N . SER A 1 112 ? 15.764 1.014 -15.179 1.00 90.88 112 SER A N 1
ATOM 906 C CA . SER A 1 112 ? 16.979 1.696 -14.717 1.00 90.88 112 SER A CA 1
ATOM 907 C C . SER A 1 112 ? 16.744 3.176 -14.425 1.00 90.88 112 SER A C 1
ATOM 909 O O . SER A 1 112 ? 17.224 3.667 -13.404 1.00 90.88 112 SER A O 1
ATOM 911 N N . LEU A 1 113 ? 15.982 3.880 -15.267 1.00 92.12 113 LEU A N 1
ATOM 912 C CA . LEU A 1 113 ? 15.646 5.286 -15.056 1.00 92.12 113 LEU A CA 1
ATOM 913 C C . LEU A 1 113 ? 14.820 5.460 -13.780 1.00 92.12 113 LEU A C 1
ATOM 915 O O . LEU A 1 113 ? 15.182 6.255 -12.915 1.00 92.12 113 LEU A O 1
ATOM 919 N N . ILE A 1 114 ? 13.755 4.671 -13.626 1.00 91.75 114 ILE A N 1
ATOM 920 C CA . ILE A 1 114 ? 12.882 4.761 -12.454 1.00 91.75 114 ILE A CA 1
ATOM 921 C C . ILE A 1 114 ? 13.649 4.387 -11.186 1.00 91.75 114 ILE A C 1
ATOM 923 O O . ILE A 1 114 ? 13.585 5.123 -10.203 1.00 91.75 114 ILE A O 1
ATOM 927 N N . TRP A 1 115 ? 14.441 3.312 -11.206 1.00 91.06 115 TRP A N 1
ATOM 928 C CA . TRP A 1 115 ? 15.256 2.948 -10.049 1.00 91.06 115 TRP A CA 1
ATOM 929 C C . TRP A 1 115 ? 16.241 4.054 -9.666 1.00 91.06 115 TRP A C 1
ATOM 931 O O . TRP A 1 115 ? 16.298 4.413 -8.496 1.00 91.06 115 TRP A O 1
ATOM 941 N N . LYS A 1 116 ? 16.959 4.644 -10.632 1.00 90.06 116 LYS A N 1
ATOM 942 C CA . LYS A 1 116 ? 17.881 5.761 -10.371 1.00 90.06 116 LYS A CA 1
ATOM 943 C C . LYS A 1 116 ? 17.170 6.951 -9.729 1.00 90.06 116 LYS A C 1
ATOM 945 O O . LYS A 1 116 ? 17.663 7.457 -8.731 1.00 90.06 116 LYS A O 1
ATOM 950 N N . THR A 1 117 ? 16.004 7.350 -10.246 1.00 89.56 117 THR A N 1
ATOM 951 C CA . THR A 1 117 ? 15.236 8.481 -9.685 1.00 89.56 117 THR A CA 1
ATOM 952 C C . THR A 1 117 ? 14.740 8.226 -8.261 1.00 89.56 117 THR A C 1
ATOM 954 O O . THR A 1 117 ? 14.757 9.124 -7.424 1.00 89.56 117 THR A O 1
ATOM 957 N N . ILE A 1 118 ? 14.321 6.996 -7.952 1.00 87.25 118 ILE A N 1
ATOM 958 C CA . ILE A 1 118 ? 13.900 6.631 -6.593 1.00 87.25 118 ILE A CA 1
ATOM 959 C C . ILE A 1 118 ? 15.110 6.539 -5.673 1.00 87.25 118 ILE A C 1
ATOM 961 O O . ILE A 1 118 ? 15.042 6.994 -4.537 1.00 87.25 118 ILE A O 1
ATOM 965 N N . ALA A 1 119 ? 16.209 5.962 -6.157 1.00 85.25 119 ALA A N 1
ATOM 966 C CA . ALA A 1 119 ? 17.436 5.847 -5.395 1.00 85.25 119 ALA A CA 1
ATOM 967 C C . ALA A 1 119 ? 17.962 7.230 -5.008 1.00 85.25 119 ALA A C 1
ATOM 969 O O . ALA A 1 119 ? 18.192 7.468 -3.830 1.00 85.25 119 ALA A O 1
ATOM 970 N N . SER A 1 120 ? 18.031 8.174 -5.952 1.00 85.69 120 SER A N 1
ATOM 971 C CA . SER A 1 120 ? 18.428 9.553 -5.653 1.00 85.69 120 SER A CA 1
ATOM 972 C C . SER A 1 120 ? 17.480 10.228 -4.661 1.00 85.69 120 SER A C 1
ATOM 974 O O . SER A 1 120 ? 17.938 10.877 -3.729 1.00 85.69 120 SER A O 1
ATOM 976 N N . LEU A 1 121 ? 16.165 10.028 -4.811 1.00 83.75 121 LEU A N 1
ATOM 977 C CA . LEU A 1 121 ? 15.163 10.594 -3.903 1.00 83.75 121 LEU A CA 1
ATOM 978 C C . LEU A 1 121 ? 15.291 10.052 -2.469 1.00 83.75 121 LEU A C 1
ATOM 980 O O . LEU A 1 121 ? 15.093 10.792 -1.512 1.00 83.75 121 LEU A O 1
ATOM 984 N N . LEU A 1 122 ? 15.597 8.761 -2.319 1.00 79.06 122 LEU A N 1
ATOM 985 C CA . LEU A 1 122 ? 15.768 8.103 -1.020 1.00 79.06 122 LEU A CA 1
ATOM 986 C C . LEU A 1 122 ? 17.175 8.279 -0.431 1.00 79.06 122 LEU A C 1
ATOM 988 O O . LEU A 1 122 ? 17.379 7.997 0.749 1.00 79.06 122 LEU A O 1
ATOM 992 N N . SER A 1 123 ? 18.144 8.712 -1.234 1.00 79.75 123 SER A N 1
ATOM 993 C CA . SER A 1 123 ? 19.496 9.027 -0.777 1.00 79.75 123 SER A CA 1
ATOM 994 C C . SER A 1 123 ? 19.647 10.476 -0.318 1.00 79.75 123 SER A C 1
ATOM 996 O O . SER A 1 123 ? 20.544 10.737 0.477 1.00 79.75 123 SER A O 1
ATOM 998 N N . ASP A 1 124 ? 18.795 11.398 -0.779 1.00 81.81 124 ASP A N 1
ATOM 999 C CA . ASP A 1 124 ? 18.851 12.813 -0.400 1.00 81.81 124 ASP A CA 1
ATOM 1000 C C . ASP A 1 124 ? 18.201 13.063 0.981 1.00 81.81 124 ASP A C 1
ATOM 1002 O O . ASP A 1 124 ? 16.972 12.966 1.127 1.00 81.81 124 ASP A O 1
ATOM 1006 N N . PRO A 1 125 ? 18.996 13.426 2.010 1.00 75.19 125 PRO A N 1
ATOM 1007 C CA . PRO A 1 125 ? 18.481 13.703 3.346 1.00 75.19 125 PRO A CA 1
ATOM 1008 C C . PRO A 1 125 ? 17.510 14.888 3.376 1.00 75.19 125 PRO A C 1
ATOM 1010 O O . PRO A 1 125 ? 16.545 14.876 4.147 1.00 75.19 125 PRO A O 1
ATOM 1013 N N . ALA A 1 126 ? 17.741 15.908 2.542 1.00 80.31 126 ALA A N 1
ATOM 1014 C CA . ALA A 1 126 ? 16.939 17.124 2.528 1.00 80.31 126 ALA A CA 1
ATOM 1015 C C . ALA A 1 126 ? 15.526 16.839 2.008 1.00 80.31 126 ALA A C 1
ATOM 1017 O O . ALA A 1 126 ? 14.542 17.252 2.626 1.00 80.31 126 ALA A O 1
ATOM 1018 N N . GLN A 1 127 ? 15.411 16.047 0.937 1.00 78.50 127 GLN A N 1
ATOM 1019 C CA . GLN A 1 127 ? 14.117 15.634 0.383 1.00 78.50 127 GLN A CA 1
ATOM 1020 C C . GLN A 1 127 ? 13.321 14.808 1.394 1.00 78.50 127 GLN A C 1
ATOM 1022 O O . GLN A 1 127 ? 12.143 15.084 1.640 1.00 78.50 127 GLN A O 1
ATOM 1027 N N . ILE A 1 128 ? 13.966 13.829 2.037 1.00 76.12 128 ILE A N 1
ATOM 1028 C CA . ILE A 1 128 ? 13.332 13.011 3.079 1.00 76.12 128 ILE A CA 1
ATOM 1029 C C . ILE A 1 128 ? 12.815 13.893 4.218 1.00 76.12 128 ILE A C 1
ATOM 1031 O O . ILE A 1 128 ? 11.673 13.717 4.653 1.00 76.12 128 ILE A O 1
ATOM 1035 N N . ARG A 1 129 ? 13.614 14.869 4.667 1.00 74.62 129 ARG A N 1
ATOM 1036 C CA . ARG A 1 129 ? 13.217 15.821 5.708 1.00 74.62 129 ARG A CA 1
ATOM 1037 C C . ARG A 1 129 ? 11.998 16.639 5.291 1.00 74.62 129 ARG A C 1
ATOM 1039 O O . ARG A 1 129 ? 11.011 16.661 6.023 1.00 74.62 129 ARG A O 1
ATOM 1046 N N . THR A 1 130 ? 12.013 17.250 4.105 1.00 82.00 130 THR A N 1
ATOM 1047 C CA . THR A 1 130 ? 10.878 18.040 3.600 1.00 82.00 130 THR A CA 1
ATOM 1048 C C . THR A 1 130 ? 9.601 17.201 3.504 1.00 82.00 130 THR A C 1
ATOM 1050 O O . THR A 1 130 ? 8.519 17.658 3.884 1.00 82.00 130 THR A O 1
ATOM 1053 N N . HIS A 1 131 ? 9.705 15.955 3.036 1.00 78.19 131 HIS A N 1
ATOM 1054 C CA . HIS A 1 131 ? 8.568 15.040 2.971 1.00 78.19 131 HIS A CA 1
ATOM 1055 C C . HIS A 1 131 ? 8.056 14.631 4.361 1.00 78.19 131 HIS A C 1
ATOM 1057 O O . HIS A 1 131 ? 6.840 14.588 4.564 1.00 78.19 131 HIS A O 1
ATOM 1063 N N . ALA A 1 132 ? 8.950 14.383 5.323 1.00 73.81 132 ALA A N 1
ATOM 1064 C CA . ALA A 1 132 ? 8.592 14.067 6.704 1.00 73.81 132 ALA A CA 1
ATOM 1065 C C . ALA A 1 132 ? 7.912 15.252 7.414 1.00 73.81 132 ALA A C 1
ATOM 1067 O O . ALA A 1 132 ? 6.882 15.073 8.064 1.00 73.81 132 ALA A O 1
ATOM 1068 N N . GLU A 1 133 ? 8.422 16.472 7.239 1.00 74.88 133 GLU A N 1
ATOM 1069 C CA . GLU A 1 133 ? 7.831 17.692 7.801 1.00 74.88 133 GLU A CA 1
ATOM 1070 C C . GLU A 1 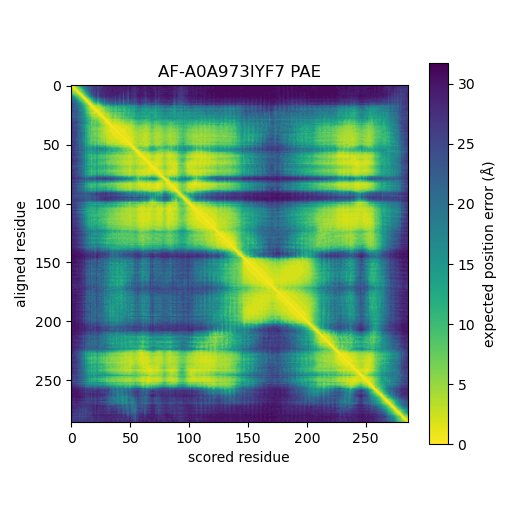133 ? 6.459 18.000 7.185 1.00 74.88 133 GLU A C 1
ATOM 1072 O O . GLU A 1 133 ? 5.500 18.290 7.906 1.00 74.88 133 GLU A O 1
ATOM 1077 N N . ARG A 1 134 ? 6.324 17.884 5.854 1.00 79.19 134 ARG A N 1
ATOM 1078 C CA . ARG A 1 134 ? 5.030 18.024 5.163 1.00 79.19 134 ARG A CA 1
ATOM 1079 C C . ARG A 1 134 ? 4.014 17.015 5.693 1.00 79.19 134 ARG A C 1
ATOM 1081 O O . ARG A 1 134 ? 2.846 17.353 5.878 1.00 79.19 134 ARG A O 1
ATOM 1088 N N . TRP A 1 135 ? 4.459 15.791 5.959 1.00 73.88 135 TRP A N 1
ATOM 1089 C CA . TRP A 1 135 ? 3.622 14.757 6.544 1.00 73.88 135 TRP A CA 1
ATOM 1090 C C . TRP A 1 135 ? 3.185 15.085 7.979 1.00 73.88 135 TRP A C 1
ATOM 1092 O O . TRP A 1 135 ? 1.995 14.988 8.279 1.00 73.88 135 TRP A O 1
ATOM 1102 N N . LEU A 1 136 ? 4.109 15.514 8.847 1.00 69.69 136 LEU A N 1
ATOM 1103 C CA . LEU A 1 136 ? 3.795 15.914 10.225 1.00 69.69 136 LEU A CA 1
ATOM 1104 C C . LEU A 1 136 ? 2.752 17.038 10.252 1.00 69.69 136 LEU A C 1
ATOM 1106 O O . LEU A 1 136 ? 1.782 16.954 11.004 1.00 69.69 136 LEU A O 1
ATOM 1110 N N . LYS A 1 137 ? 2.899 18.044 9.382 1.00 72.31 137 LYS A N 1
ATOM 1111 C CA . LYS A 1 137 ? 1.919 19.130 9.229 1.00 72.31 137 LYS A CA 1
ATOM 1112 C C . LYS A 1 137 ? 0.557 18.607 8.767 1.00 72.31 137 LYS A C 1
ATOM 1114 O O . LYS A 1 137 ? -0.459 18.930 9.373 1.00 72.31 137 LYS A O 1
ATOM 1119 N N . ALA A 1 138 ? 0.521 17.744 7.750 1.00 68.62 138 ALA A N 1
ATOM 1120 C CA . ALA A 1 138 ? -0.728 17.149 7.271 1.00 68.62 138 ALA A CA 1
ATOM 1121 C C . ALA A 1 138 ? -1.422 16.277 8.335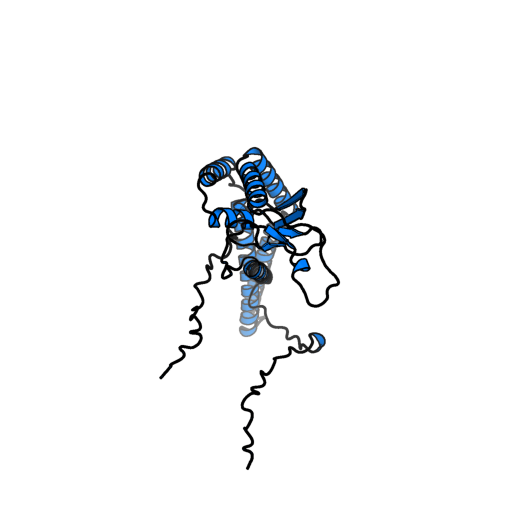 1.00 68.62 138 ALA A C 1
ATOM 1123 O O . ALA A 1 138 ? -2.650 16.237 8.389 1.00 68.62 138 ALA A O 1
ATOM 1124 N N . GLN A 1 139 ? -0.664 15.591 9.196 1.00 62.53 139 GLN A N 1
ATOM 1125 C CA . GLN A 1 139 ? -1.221 14.851 10.330 1.00 62.53 139 GLN A CA 1
ATOM 1126 C C . GLN A 1 139 ? -1.808 15.767 11.398 1.00 62.53 139 GLN A C 1
ATOM 1128 O O . GLN A 1 139 ? -2.868 15.452 11.924 1.00 62.53 139 GLN A O 1
ATOM 1133 N N . GLN A 1 140 ? -1.142 16.879 11.716 1.00 58.81 140 GLN A N 1
ATOM 1134 C CA . GLN A 1 140 ? -1.650 17.848 12.689 1.00 58.81 140 GLN A CA 1
ATOM 1135 C C . GLN A 1 140 ? -2.946 18.507 12.207 1.00 58.81 140 GLN A C 1
ATOM 1137 O O . GLN A 1 140 ? -3.859 18.681 13.000 1.00 58.81 140 GLN A O 1
ATOM 1142 N N . ILE A 1 141 ? -3.060 18.798 10.908 1.00 57.06 141 ILE A N 1
ATOM 1143 C CA . ILE A 1 141 ? -4.266 19.403 10.317 1.00 57.06 141 ILE A CA 1
ATOM 1144 C C . ILE A 1 141 ? -5.442 18.409 10.281 1.00 57.06 141 ILE A C 1
ATOM 1146 O O . ILE A 1 141 ? -6.581 18.794 10.517 1.00 57.06 141 ILE A O 1
ATOM 1150 N N . ASN A 1 142 ? -5.182 17.123 10.016 1.00 54.12 142 ASN A N 1
ATOM 1151 C CA . ASN A 1 142 ? -6.227 16.089 9.941 1.00 54.12 142 ASN A CA 1
ATOM 1152 C C . ASN A 1 142 ? -6.569 15.430 11.292 1.00 54.12 142 ASN A C 1
ATOM 1154 O O . ASN A 1 142 ? -7.464 14.588 11.346 1.00 54.12 142 ASN A O 1
ATOM 1158 N N . LYS A 1 143 ? -5.869 15.776 12.380 1.00 53.16 143 LYS A N 1
ATOM 1159 C CA . LYS A 1 143 ? -6.256 15.406 13.746 1.00 53.16 143 LYS A CA 1
ATOM 1160 C C . LYS A 1 143 ? -6.912 16.625 14.386 1.00 53.16 143 LYS A C 1
ATOM 1162 O O . LYS A 1 143 ? -6.191 17.569 14.705 1.00 53.16 143 LYS A O 1
ATOM 1167 N N . PRO A 1 144 ? -8.224 16.628 14.668 1.00 49.34 144 PRO A N 1
ATOM 1168 C CA . PRO A 1 144 ? -8.715 17.580 15.644 1.00 49.34 144 PRO A CA 1
ATOM 1169 C C . PRO A 1 144 ? -7.983 17.273 16.957 1.00 49.34 144 PRO A C 1
ATOM 1171 O O . PRO A 1 144 ? -8.085 16.171 17.495 1.00 49.34 144 PRO A O 1
ATOM 1174 N N . LEU A 1 145 ? -7.206 18.232 17.470 1.00 49.97 145 LEU A N 1
ATOM 1175 C CA . LEU A 1 145 ? -6.538 18.150 18.779 1.00 49.97 145 LEU A CA 1
ATOM 1176 C C . LEU A 1 145 ? -7.513 17.737 19.904 1.00 49.97 145 LEU A C 1
ATOM 1178 O O . LEU A 1 145 ? -7.101 17.147 20.901 1.00 49.97 145 LEU A O 1
ATOM 1182 N N . ASN A 1 146 ? -8.810 17.953 19.676 1.00 50.62 146 ASN A N 1
ATOM 1183 C CA . ASN A 1 146 ? -9.917 17.595 20.551 1.00 50.62 146 ASN A CA 1
ATOM 1184 C C . ASN A 1 146 ? -10.210 16.088 20.646 1.00 50.62 146 ASN A C 1
ATOM 1186 O O . ASN A 1 146 ? -10.812 15.681 21.630 1.00 50.62 146 ASN A O 1
ATOM 1190 N N . ASP A 1 147 ? -9.767 15.235 19.715 1.00 65.25 147 ASP A N 1
ATOM 1191 C CA . ASP A 1 147 ? -10.272 13.853 19.620 1.00 65.25 147 ASP A CA 1
ATOM 1192 C C . ASP A 1 147 ? -9.985 13.015 20.878 1.00 65.25 147 ASP A C 1
ATOM 1194 O O . ASP A 1 147 ? -10.884 12.439 21.473 1.00 65.25 147 ASP A O 1
ATOM 1198 N N . THR A 1 148 ? -8.757 13.034 21.412 1.00 71.50 148 THR A N 1
ATOM 1199 C CA . THR A 1 148 ? -8.469 12.246 22.630 1.00 71.50 148 THR A CA 1
ATOM 1200 C C . THR A 1 148 ? -9.110 12.810 23.884 1.00 71.50 148 THR A C 1
ATOM 1202 O O . THR A 1 148 ? -9.327 12.071 24.836 1.00 71.50 148 THR A O 1
ATOM 1205 N N . GLN A 1 149 ? -9.323 14.126 23.937 1.00 76.12 149 GLN A N 1
ATOM 1206 C CA . GLN A 1 149 ? -9.951 14.741 25.100 1.00 76.12 149 GLN A CA 1
ATOM 1207 C C . GLN A 1 149 ? -11.454 14.461 25.078 1.00 76.12 149 GLN A C 1
ATOM 1209 O O . GLN A 1 149 ? -12.015 14.145 26.119 1.00 76.12 149 GLN A O 1
ATOM 1214 N N . THR A 1 150 ? -12.070 14.459 23.896 1.00 80.38 150 THR A N 1
ATOM 1215 C CA . THR A 1 150 ? -13.447 14.007 23.677 1.00 80.38 150 THR A CA 1
ATOM 1216 C C . THR A 1 150 ? -13.606 12.512 23.959 1.00 80.38 150 THR A C 1
ATOM 1218 O O . THR A 1 150 ? -14.517 12.144 24.691 1.00 80.38 150 THR A O 1
ATOM 1221 N N . ILE A 1 151 ? -12.695 11.649 23.490 1.00 82.69 151 ILE A N 1
ATOM 1222 C CA . ILE A 1 151 ? -12.707 10.203 23.793 1.00 82.69 151 ILE A CA 1
ATOM 1223 C C . ILE A 1 151 ? -12.559 9.967 25.305 1.00 82.69 151 ILE A C 1
ATOM 1225 O O . ILE A 1 151 ? -13.305 9.182 25.882 1.00 82.69 151 ILE A O 1
ATOM 1229 N N . ARG A 1 152 ? -11.657 10.693 25.987 1.00 86.12 152 ARG A N 1
ATOM 1230 C CA . ARG A 1 152 ? -11.529 10.627 27.456 1.00 86.12 152 ARG A CA 1
ATOM 1231 C C . ARG A 1 152 ? -12.791 11.097 28.176 1.00 86.12 152 ARG A C 1
ATOM 1233 O O . ARG A 1 152 ? -13.178 10.459 29.144 1.00 86.12 152 ARG A O 1
ATOM 1240 N N . LYS A 1 153 ? -13.432 12.172 27.708 1.00 89.75 153 LYS A N 1
ATOM 1241 C CA . LYS A 1 153 ? -14.724 12.627 28.249 1.00 89.75 153 LYS A CA 1
ATOM 1242 C C . LYS A 1 153 ? -15.809 11.562 28.068 1.00 89.75 153 LYS A C 1
ATOM 1244 O O . LYS A 1 153 ? -16.499 11.225 29.017 1.00 89.75 153 LYS A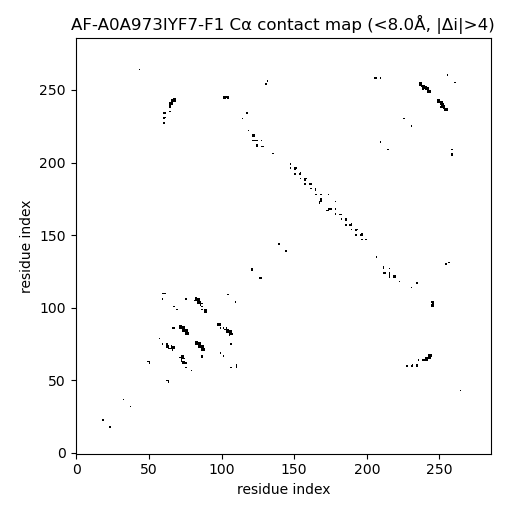 O 1
ATOM 1249 N N . SER A 1 154 ? -15.867 10.954 26.887 1.00 87.56 154 SER A N 1
ATOM 1250 C CA . SER A 1 154 ? -16.803 9.866 26.579 1.00 87.56 154 SER A CA 1
ATOM 1251 C C . SER A 1 154 ? -16.602 8.668 27.516 1.00 87.56 154 SER A C 1
ATOM 1253 O O . SER A 1 154 ? -17.572 8.080 27.984 1.00 87.56 154 SER A O 1
ATOM 1255 N N . LEU A 1 155 ? -15.346 8.335 27.844 1.00 92.06 155 LEU A N 1
ATOM 1256 C CA . LEU A 1 155 ? -15.018 7.304 28.832 1.00 92.06 155 LEU A CA 1
ATOM 1257 C C . LEU A 1 155 ? -15.544 7.681 30.225 1.00 92.06 155 LEU A C 1
ATOM 1259 O O . LEU A 1 155 ? -16.226 6.877 30.855 1.00 92.06 155 LEU A O 1
ATOM 1263 N N . THR A 1 156 ? -15.280 8.912 30.680 1.00 92.75 156 THR A N 1
ATOM 1264 C CA . THR A 1 156 ? -15.767 9.380 31.987 1.00 92.75 156 THR A CA 1
ATOM 1265 C C . THR A 1 156 ? -17.292 9.422 32.058 1.00 92.75 156 THR A C 1
ATOM 1267 O O . THR A 1 156 ? -17.863 9.131 33.106 1.00 92.75 156 THR A O 1
ATOM 1270 N N . ASP A 1 157 ? -17.969 9.731 30.950 1.00 93.88 157 ASP A N 1
ATOM 1271 C CA . ASP A 1 157 ? -19.430 9.761 30.886 1.00 93.88 157 ASP A CA 1
ATOM 1272 C C . ASP A 1 157 ? -20.024 8.355 31.055 1.00 93.88 157 ASP A C 1
ATOM 1274 O O . ASP A 1 157 ? -20.956 8.178 31.840 1.00 93.88 157 ASP A O 1
ATOM 1278 N N . VAL A 1 158 ? -19.439 7.340 30.405 1.00 92.94 158 VAL A N 1
ATOM 1279 C CA . VAL A 1 158 ? -19.857 5.934 30.563 1.00 92.94 158 VAL A CA 1
ATOM 1280 C C . VAL A 1 158 ? -19.569 5.418 31.976 1.00 92.94 158 VAL A C 1
ATOM 1282 O O . VAL A 1 158 ? -20.398 4.719 32.554 1.00 92.94 158 VAL A O 1
ATOM 1285 N N . GLU A 1 159 ? -18.437 5.788 32.579 1.00 93.00 159 GLU A N 1
ATOM 1286 C CA . GLU A 1 159 ? -18.131 5.426 33.971 1.00 93.00 159 GLU A CA 1
ATOM 1287 C C . GLU A 1 159 ? -19.119 6.055 34.963 1.00 93.00 159 GLU A C 1
ATOM 1289 O O . GLU A 1 159 ? -19.531 5.417 35.934 1.00 93.00 159 GLU A O 1
ATOM 1294 N N . ASN A 1 160 ? -19.546 7.292 34.707 1.00 94.81 160 ASN A N 1
ATOM 1295 C CA . ASN A 1 160 ? -20.574 7.950 35.505 1.00 94.81 160 ASN A CA 1
ATOM 1296 C C . ASN A 1 160 ? -21.957 7.310 35.300 1.00 94.81 160 ASN A C 1
ATOM 1298 O O . ASN A 1 160 ? -22.711 7.181 36.262 1.00 94.81 160 ASN A O 1
ATOM 1302 N N . GLU A 1 161 ? -22.289 6.871 34.083 1.00 93.19 161 GLU A N 1
ATOM 1303 C CA . GLU A 1 161 ? -23.507 6.102 33.795 1.00 93.19 161 GLU A CA 1
ATOM 1304 C C . GLU A 1 161 ? -23.533 4.786 34.595 1.00 93.19 161 GLU A C 1
ATOM 1306 O O . GLU A 1 161 ? -24.526 4.484 35.256 1.00 93.19 161 GLU A O 1
ATOM 1311 N N . GLN A 1 162 ? -22.414 4.052 34.633 1.00 92.62 162 GLN A N 1
ATOM 1312 C CA . GLN A 1 162 ? -22.273 2.821 35.424 1.00 92.62 162 GLN A CA 1
ATOM 1313 C C . GLN A 1 162 ? -22.476 3.056 36.924 1.00 92.62 162 GLN A C 1
ATOM 1315 O O . GLN A 1 162 ? -23.200 2.298 37.570 1.00 92.62 162 GLN A O 1
ATOM 1320 N N . LYS A 1 163 ? -21.897 4.131 37.476 1.00 93.81 163 LYS A 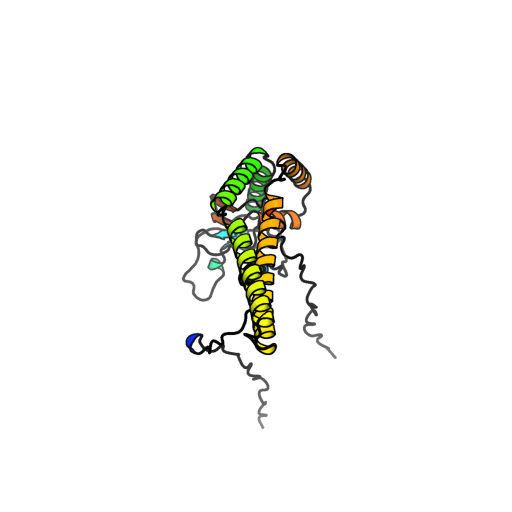N 1
ATOM 1321 C CA . LYS A 1 163 ? -22.103 4.508 38.886 1.00 93.81 163 LYS A CA 1
ATOM 1322 C C . LYS A 1 163 ? -23.576 4.764 39.201 1.00 93.81 163 LYS A C 1
ATOM 1324 O O . LYS A 1 163 ? -24.068 4.266 40.208 1.00 93.81 163 LYS A O 1
ATOM 1329 N N . ARG A 1 164 ? -24.303 5.461 38.319 1.00 93.81 164 ARG A N 1
ATOM 1330 C CA . ARG A 1 164 ? -25.742 5.726 38.507 1.00 93.81 164 ARG A CA 1
ATOM 1331 C C . ARG A 1 164 ? -26.568 4.443 38.550 1.00 93.81 164 ARG A C 1
ATOM 1333 O O . ARG A 1 164 ? -27.487 4.357 39.358 1.00 93.81 164 ARG A O 1
ATOM 1340 N N . TYR A 1 165 ? -26.245 3.446 37.724 1.00 92.88 165 TYR A N 1
ATOM 1341 C CA . TYR A 1 165 ? -26.927 2.149 37.777 1.00 92.88 165 TYR A CA 1
ATOM 1342 C C . TYR A 1 165 ? -26.679 1.420 39.104 1.00 92.88 165 TYR A C 1
ATOM 1344 O O . TYR A 1 165 ? -27.619 0.888 39.691 1.00 92.88 165 TYR A O 1
ATOM 1352 N N . ILE A 1 166 ? -25.446 1.455 39.619 1.00 92.38 166 ILE A N 1
ATOM 1353 C CA . ILE A 1 166 ? -25.100 0.863 40.921 1.00 92.38 166 ILE A CA 1
ATOM 1354 C C . ILE A 1 166 ? -25.848 1.572 42.060 1.00 92.38 166 ILE A C 1
ATOM 1356 O O . ILE A 1 166 ? -26.434 0.918 42.920 1.00 92.38 166 ILE A O 1
ATOM 1360 N N . GLU A 1 167 ? -25.883 2.905 42.049 1.00 93.19 167 GLU A N 1
ATOM 1361 C CA . GLU A 1 167 ? -26.624 3.693 43.040 1.00 93.19 167 GLU A CA 1
ATOM 1362 C C . GLU A 1 167 ? -28.137 3.432 42.983 1.00 93.19 167 GLU A C 1
ATOM 1364 O O . GLU A 1 167 ? -28.785 3.339 44.025 1.00 93.19 167 GLU A O 1
ATOM 1369 N N . ALA A 1 168 ? -28.711 3.298 41.784 1.00 91.44 168 ALA A N 1
ATOM 1370 C CA . ALA A 1 168 ? -30.128 2.987 41.602 1.00 91.44 168 ALA A CA 1
ATOM 1371 C C . ALA A 1 168 ? -30.487 1.590 42.135 1.00 91.44 168 ALA A C 1
ATOM 1373 O O . ALA A 1 168 ? -31.538 1.429 42.757 1.00 91.44 168 ALA A O 1
ATOM 1374 N N . TYR A 1 169 ? -29.602 0.605 41.947 1.00 92.12 169 TYR A N 1
ATOM 1375 C CA . TYR A 1 169 ? -29.757 -0.730 42.526 1.00 92.12 169 TYR A CA 1
ATOM 1376 C C . TYR A 1 169 ? -29.665 -0.697 44.055 1.00 92.12 169 TYR A C 1
ATOM 1378 O O . TYR A 1 169 ? -30.530 -1.243 44.732 1.00 92.12 169 TYR A O 1
ATOM 1386 N N . GLY A 1 170 ? -28.687 0.030 44.611 1.00 91.56 170 GLY A N 1
ATOM 1387 C CA . GLY A 1 170 ? -28.555 0.209 46.062 1.00 91.56 170 GLY A CA 1
ATOM 1388 C C . GLY A 1 170 ? -29.770 0.881 46.717 1.00 91.56 170 GLY A C 1
ATOM 1389 O O . GLY A 1 170 ? -30.049 0.641 47.887 1.00 91.56 170 GLY A O 1
ATOM 1390 N N . LYS A 1 171 ? -30.523 1.688 45.958 1.00 93.56 171 LYS A N 1
ATOM 1391 C CA . LYS A 1 171 ? -31.793 2.307 46.381 1.00 93.56 171 LYS A CA 1
ATOM 1392 C C . LYS A 1 171 ? -33.027 1.424 46.138 1.00 93.56 171 LYS A C 1
ATOM 1394 O O . LYS A 1 171 ? -34.132 1.855 46.452 1.00 93.56 171 LYS A O 1
ATOM 1399 N N . GLY A 1 172 ? -32.865 0.234 45.556 1.00 89.44 172 GLY A N 1
ATOM 1400 C CA . GLY A 1 172 ? -33.962 -0.686 45.239 1.00 89.44 172 GLY A CA 1
ATOM 1401 C C . GLY A 1 172 ? -34.864 -0.238 44.082 1.00 89.44 172 GLY A C 1
ATOM 1402 O O . GLY A 1 172 ? -35.989 -0.713 43.972 1.00 89.44 172 GLY A O 1
ATOM 1403 N N . ILE A 1 173 ? -34.404 0.685 43.228 1.00 91.69 173 ILE A N 1
ATOM 1404 C CA . ILE A 1 173 ? -35.202 1.248 42.120 1.00 91.69 173 ILE A CA 1
ATOM 1405 C C . ILE A 1 173 ? -35.237 0.296 40.913 1.00 91.69 173 ILE A C 1
ATOM 1407 O O . ILE A 1 173 ? -36.185 0.318 40.132 1.00 91.69 173 ILE A O 1
ATOM 1411 N N . ILE A 1 174 ? -34.202 -0.532 40.748 1.00 90.69 174 ILE A N 1
ATOM 1412 C CA . ILE A 1 174 ? -34.054 -1.467 39.626 1.00 90.69 174 ILE A CA 1
ATOM 1413 C C . ILE A 1 174 ? -33.810 -2.893 40.126 1.00 90.69 174 ILE A C 1
ATOM 1415 O O . ILE A 1 174 ? -33.158 -3.097 41.147 1.00 90.69 174 ILE A O 1
ATOM 1419 N N . SER A 1 175 ? -34.307 -3.879 39.380 1.00 91.00 175 SER A N 1
ATOM 1420 C CA . SER A 1 175 ? -34.061 -5.304 39.625 1.00 91.00 175 SER A CA 1
ATOM 1421 C C . SER A 1 175 ? -32.659 -5.731 39.174 1.00 91.00 175 SER A C 1
ATOM 1423 O O . SER A 1 175 ? -32.082 -5.131 38.264 1.00 91.00 175 SER A O 1
ATOM 1425 N N . GLU A 1 176 ? -32.154 -6.832 39.732 1.00 91.25 176 GLU A N 1
ATOM 1426 C CA . GLU A 1 176 ? -30.848 -7.413 39.383 1.00 91.25 176 GLU A CA 1
ATOM 1427 C C . GLU A 1 176 ? -30.706 -7.712 37.877 1.00 91.25 176 GLU A C 1
ATOM 1429 O O . GLU A 1 176 ? -29.694 -7.369 37.269 1.00 91.25 176 GLU A O 1
ATOM 1434 N N . GLU A 1 177 ? -31.753 -8.243 37.238 1.00 90.38 177 GLU A N 1
ATOM 1435 C CA . GLU A 1 177 ? -31.755 -8.550 35.798 1.00 90.38 177 GLU A CA 1
ATOM 1436 C C . GLU A 1 177 ? -31.542 -7.302 34.921 1.00 90.38 177 GLU A C 1
ATOM 1438 O O . GLU A 1 177 ? -30.803 -7.330 33.933 1.00 90.38 177 GLU A O 1
ATOM 1443 N N . MET A 1 178 ? -32.156 -6.176 35.302 1.00 87.25 178 MET A N 1
ATOM 1444 C CA . MET A 1 178 ? -31.984 -4.902 34.599 1.00 87.25 178 MET A CA 1
ATOM 1445 C C . MET A 1 178 ? -30.577 -4.346 34.815 1.00 87.25 178 MET A C 1
ATOM 1447 O O . MET A 1 178 ? -29.970 -3.840 33.869 1.00 87.25 178 MET A O 1
ATOM 1451 N N . LEU A 1 179 ? -30.041 -4.462 36.035 1.00 91.06 179 LEU A N 1
ATOM 1452 C CA . LEU A 1 179 ? -28.675 -4.044 36.334 1.00 91.06 179 LEU A CA 1
ATOM 1453 C C . LEU A 1 179 ? -27.669 -4.814 35.470 1.00 91.06 179 LEU A C 1
ATOM 1455 O O . LEU A 1 179 ? -26.821 -4.187 34.835 1.00 91.06 179 LEU A O 1
ATOM 1459 N N . ASP A 1 180 ? -27.782 -6.142 35.395 1.00 91.12 180 ASP A N 1
ATOM 1460 C CA . ASP A 1 180 ? -26.897 -6.973 34.572 1.00 91.12 180 ASP A CA 1
ATOM 1461 C C . ASP A 1 180 ? -26.998 -6.599 33.083 1.00 91.12 180 ASP A C 1
ATOM 1463 O O . ASP A 1 180 ? -25.979 -6.392 32.414 1.00 91.12 180 ASP A O 1
ATOM 1467 N N . HIS A 1 181 ? -28.213 -6.391 32.562 1.00 90.81 181 HIS A N 1
ATOM 1468 C CA . HIS A 1 181 ? -28.402 -5.952 31.179 1.00 90.81 181 HIS A CA 1
ATOM 1469 C C . HIS A 1 181 ? -27.702 -4.612 30.878 1.00 90.81 181 HIS A C 1
ATOM 1471 O O . HIS A 1 181 ? -26.924 -4.512 29.917 1.00 90.81 181 HIS A O 1
ATOM 1477 N N . HIS A 1 182 ? -27.928 -3.591 31.711 1.00 90.62 182 HIS A N 1
ATOM 1478 C CA . HIS A 1 182 ? -27.318 -2.270 31.542 1.00 90.62 182 HIS A CA 1
ATOM 1479 C C . HIS A 1 182 ? -25.797 -2.297 31.751 1.00 90.62 182 HIS A C 1
ATOM 1481 O O . HIS A 1 182 ? -25.057 -1.613 31.030 1.00 90.62 182 HIS A O 1
ATOM 1487 N N . MET A 1 183 ? -25.304 -3.123 32.677 1.00 91.50 183 MET A N 1
ATOM 1488 C CA . MET A 1 183 ? -23.875 -3.262 32.948 1.00 91.50 183 MET A CA 1
ATOM 1489 C C . MET A 1 183 ? -23.143 -3.939 31.784 1.00 91.50 183 MET A C 1
ATOM 1491 O O . MET A 1 183 ? -22.092 -3.465 31.354 1.00 91.50 183 MET A O 1
ATOM 1495 N N . ARG A 1 184 ? -23.724 -4.982 31.176 1.00 90.75 184 ARG A N 1
ATOM 1496 C CA . ARG A 1 184 ? -23.170 -5.605 29.959 1.00 90.75 184 ARG A CA 1
ATOM 1497 C C . ARG A 1 184 ? -23.098 -4.613 28.796 1.00 90.75 184 ARG A C 1
ATOM 1499 O O . ARG A 1 184 ? -22.074 -4.531 28.114 1.00 90.75 184 ARG A O 1
ATOM 1506 N N . ALA A 1 185 ? -24.157 -3.830 28.583 1.00 90.00 185 ALA A N 1
ATOM 1507 C CA . ALA A 1 185 ? -24.214 -2.847 27.502 1.00 90.00 185 ALA A CA 1
ATOM 1508 C C . ALA A 1 185 ? -23.205 -1.695 27.684 1.00 90.00 185 ALA A C 1
ATOM 1510 O O . ALA A 1 185 ? -22.551 -1.282 26.722 1.00 90.00 185 ALA A O 1
ATOM 1511 N N . THR A 1 186 ? -23.059 -1.171 28.904 1.00 91.94 186 THR A N 1
ATOM 1512 C CA . THR A 1 186 ? -22.075 -0.118 29.222 1.00 91.94 186 THR A CA 1
ATOM 1513 C C . THR A 1 186 ? -20.640 -0.642 29.181 1.00 91.94 186 THR A C 1
ATOM 1515 O O . THR A 1 186 ? -19.787 0.027 28.605 1.00 91.94 186 THR A O 1
ATOM 1518 N N . ASN A 1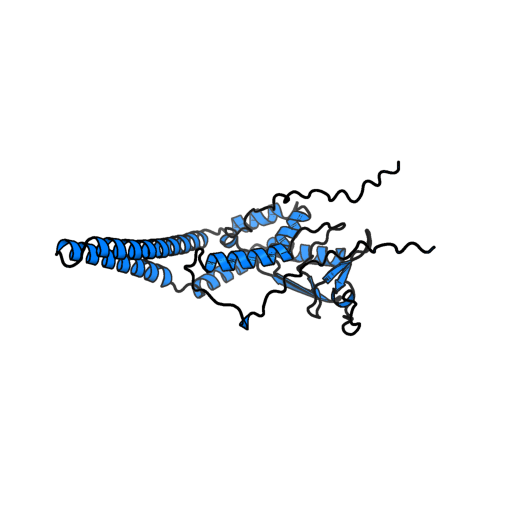 187 ? -20.369 -1.858 29.672 1.00 91.25 187 ASN A N 1
ATOM 1519 C CA . ASN A 1 187 ? -19.042 -2.483 29.584 1.00 91.25 187 ASN A CA 1
ATOM 1520 C C . ASN A 1 187 ? -18.592 -2.686 28.133 1.00 91.25 187 ASN A C 1
ATOM 1522 O O . ASN A 1 187 ? -17.440 -2.411 27.798 1.00 91.25 187 ASN A O 1
ATOM 1526 N N . LYS A 1 188 ? -19.506 -3.096 27.243 1.00 89.25 188 LYS A N 1
ATOM 1527 C CA . LYS A 1 188 ? -19.212 -3.199 25.807 1.00 89.25 188 LYS A CA 1
ATOM 1528 C C . LYS A 1 188 ? -18.844 -1.840 25.207 1.00 89.25 188 LYS A C 1
ATOM 1530 O O . LYS A 1 188 ? -17.852 -1.739 24.491 1.00 89.25 188 LYS A O 1
ATOM 1535 N N . ARG A 1 189 ? -19.608 -0.787 25.527 1.00 89.00 189 ARG A N 1
ATOM 1536 C CA . ARG A 1 189 ? -19.304 0.591 25.098 1.00 89.00 189 ARG A CA 1
ATOM 1537 C C . ARG A 1 189 ? -17.954 1.068 25.638 1.00 89.00 189 ARG A C 1
ATOM 1539 O O . ARG A 1 189 ? -17.162 1.604 24.870 1.00 89.00 189 ARG A O 1
ATOM 1546 N N . LYS A 1 190 ? -17.668 0.824 26.920 1.00 91.06 190 LYS A N 1
ATOM 1547 C CA . LYS A 1 190 ? -16.391 1.171 27.556 1.00 91.06 190 LYS A CA 1
ATOM 1548 C C . LYS A 1 190 ? -15.210 0.494 26.857 1.00 91.06 190 LYS A C 1
ATOM 1550 O O . LYS A 1 190 ? -14.278 1.188 26.469 1.00 91.06 190 LYS A O 1
ATOM 1555 N N . SER A 1 191 ? -15.295 -0.812 26.600 1.00 87.25 191 SER A N 1
ATOM 1556 C CA . SER A 1 191 ? -14.245 -1.560 25.893 1.00 87.25 191 SER A CA 1
ATOM 1557 C C . SER A 1 191 ? -13.956 -0.994 24.496 1.00 87.25 191 SER A C 1
ATOM 1559 O O . SER A 1 191 ? -12.793 -0.865 24.125 1.00 87.25 191 SER A O 1
ATOM 1561 N N . ILE A 1 192 ? -14.986 -0.595 23.740 1.00 85.69 192 ILE A N 1
ATOM 1562 C CA . ILE A 1 192 ? -14.811 0.024 22.414 1.00 85.69 192 ILE A CA 1
ATOM 1563 C C . ILE A 1 192 ? -14.070 1.367 22.528 1.00 85.69 192 ILE A C 1
ATOM 1565 O O . ILE A 1 192 ? -13.130 1.622 21.776 1.00 85.69 192 ILE A O 1
ATOM 1569 N N . ILE A 1 193 ? -14.463 2.215 23.483 1.00 86.50 193 ILE A N 1
ATOM 1570 C CA . ILE A 1 193 ? -13.846 3.534 23.702 1.00 86.50 193 ILE A CA 1
ATOM 1571 C C . ILE A 1 193 ? -12.389 3.388 24.181 1.00 86.50 193 ILE A C 1
ATOM 1573 O O . ILE A 1 193 ? -11.511 4.146 23.759 1.00 86.50 193 ILE A O 1
ATOM 1577 N N . GLU A 1 194 ? -12.099 2.402 25.033 1.00 86.19 194 GLU A N 1
ATOM 1578 C CA . GLU A 1 194 ? -10.738 2.084 25.484 1.00 86.19 194 GLU A CA 1
ATOM 1579 C C . GLU A 1 194 ? -9.845 1.612 24.328 1.00 86.19 194 GLU A C 1
ATOM 1581 O O . GLU A 1 194 ? -8.703 2.070 24.205 1.00 86.19 194 GLU A O 1
ATOM 1586 N N . ASP A 1 195 ? -10.373 0.775 23.431 1.00 81.50 195 ASP A N 1
ATOM 1587 C CA . ASP A 1 195 ? -9.673 0.344 22.219 1.00 81.50 195 ASP A CA 1
ATOM 1588 C C . ASP A 1 195 ? -9.360 1.530 21.293 1.00 81.50 195 ASP A C 1
ATOM 1590 O O . ASP A 1 195 ? -8.239 1.662 20.782 1.00 81.50 195 ASP A O 1
ATOM 1594 N N . GLU A 1 196 ? -10.315 2.443 21.105 1.00 79.62 196 GLU A N 1
ATOM 1595 C CA . GLU A 1 196 ? -10.115 3.673 20.334 1.00 79.62 196 GLU A CA 1
ATOM 1596 C C . GLU A 1 196 ? -9.021 4.561 20.949 1.00 79.62 196 GLU A C 1
ATOM 1598 O O . GLU A 1 196 ? -8.133 5.053 20.238 1.00 79.62 196 GLU A O 1
ATOM 1603 N N . LEU A 1 197 ? -9.009 4.703 22.277 1.00 81.81 197 LEU A N 1
ATOM 1604 C CA . LEU A 1 197 ? -7.982 5.446 23.008 1.00 81.81 197 LEU A CA 1
ATOM 1605 C C . LEU A 1 197 ? -6.591 4.790 22.879 1.00 81.81 197 LEU A C 1
ATOM 1607 O O . LEU A 1 197 ? -5.577 5.482 22.698 1.00 81.81 197 LEU A O 1
ATOM 1611 N N . ALA A 1 198 ? -6.520 3.459 22.927 1.00 75.38 198 ALA A N 1
ATOM 1612 C CA . ALA A 1 198 ? -5.290 2.691 22.735 1.00 75.38 198 ALA A CA 1
ATOM 1613 C C . ALA A 1 198 ? -4.723 2.854 21.311 1.00 75.38 198 ALA A C 1
ATOM 1615 O O . ALA A 1 198 ? -3.509 2.979 21.118 1.00 75.38 198 ALA A O 1
ATOM 1616 N N . ILE A 1 199 ? -5.586 2.914 20.294 1.00 69.88 199 ILE A N 1
ATOM 1617 C CA . ILE A 1 199 ? -5.180 3.182 18.908 1.00 69.88 199 ILE A CA 1
ATOM 1618 C C . ILE A 1 199 ? -4.685 4.629 18.764 1.00 69.88 199 ILE A C 1
ATOM 1620 O O . ILE A 1 199 ? -3.626 4.879 18.175 1.00 69.88 199 ILE A O 1
ATOM 1624 N N . ALA A 1 200 ? -5.416 5.595 19.325 1.00 67.44 200 ALA A N 1
ATOM 1625 C CA . ALA A 1 200 ? -5.081 7.014 19.237 1.00 67.44 200 ALA A CA 1
ATOM 1626 C C . ALA A 1 200 ? -3.739 7.351 19.918 1.00 67.44 200 ALA A C 1
ATOM 1628 O O . ALA A 1 200 ? -2.956 8.151 19.388 1.00 67.44 200 ALA A O 1
ATOM 1629 N N . SER A 1 201 ? -3.451 6.717 21.059 1.00 66.25 201 SER A N 1
ATOM 1630 C CA . SER A 1 201 ? -2.196 6.867 21.810 1.00 66.25 201 SER A CA 1
ATOM 1631 C C . SER A 1 201 ? -0.997 6.222 21.105 1.00 66.25 201 SER A C 1
ATOM 1633 O O . SER A 1 201 ? 0.042 6.874 20.972 1.00 66.25 201 SER A O 1
ATOM 1635 N N . LYS A 1 202 ? -1.141 5.013 20.540 1.00 60.91 202 LYS A N 1
ATOM 1636 C CA . LYS A 1 202 ? -0.093 4.376 19.713 1.00 60.91 202 LYS A CA 1
ATOM 1637 C C . LYS A 1 202 ? 0.317 5.246 18.522 1.00 60.91 202 LYS A C 1
ATOM 1639 O O . LYS A 1 202 ? 1.503 5.370 18.223 1.00 60.91 202 LYS A O 1
ATOM 1644 N N . ASN A 1 203 ? -0.641 5.931 17.900 1.00 55.34 203 ASN A N 1
ATOM 1645 C CA . ASN A 1 203 ? -0.368 6.850 16.794 1.00 55.34 203 ASN A CA 1
ATOM 1646 C C . ASN A 1 203 ? 0.386 8.133 17.219 1.00 55.34 203 ASN A C 1
ATOM 1648 O O . ASN A 1 203 ? 0.937 8.808 16.356 1.00 55.34 203 ASN A O 1
ATOM 1652 N N . ARG A 1 204 ? 0.423 8.501 18.514 1.00 54.03 204 ARG A N 1
ATOM 1653 C CA . ARG A 1 204 ? 1.196 9.659 19.028 1.00 54.03 204 ARG A CA 1
ATOM 1654 C C . ARG A 1 204 ? 2.654 9.335 19.344 1.00 54.03 204 ARG A C 1
ATOM 1656 O O . ARG A 1 204 ? 3.513 10.182 19.132 1.00 54.03 204 ARG A O 1
ATOM 1663 N N . GLY A 1 205 ? 2.956 8.125 19.820 1.00 46.16 205 GLY A N 1
ATOM 1664 C CA . GLY A 1 205 ? 4.338 7.728 20.147 1.00 46.16 205 GLY A CA 1
ATOM 1665 C C . GLY A 1 205 ? 5.285 7.763 18.940 1.00 46.16 205 GLY A C 1
ATOM 1666 O O . GLY A 1 205 ? 6.501 7.855 19.079 1.00 46.16 205 GLY A O 1
ATOM 1667 N N . ILE A 1 206 ? 4.705 7.742 17.745 1.00 49.69 206 ILE A N 1
ATOM 1668 C CA . ILE A 1 206 ? 5.398 7.734 16.469 1.00 49.69 206 ILE A CA 1
ATOM 1669 C C . ILE A 1 206 ? 5.762 9.149 15.985 1.00 49.69 206 ILE A C 1
ATOM 1671 O O . ILE A 1 206 ? 6.786 9.323 15.331 1.00 49.69 206 ILE A O 1
ATOM 1675 N N . THR A 1 207 ? 4.965 10.172 16.306 1.00 49.25 207 THR A N 1
ATOM 1676 C CA . THR A 1 207 ? 5.158 11.533 15.773 1.00 49.25 207 THR A CA 1
ATOM 1677 C C . THR A 1 207 ? 6.320 12.287 16.424 1.00 49.25 207 THR A C 1
ATOM 1679 O O . THR A 1 207 ? 6.801 13.251 15.844 1.00 49.25 207 THR A O 1
ATOM 1682 N N . GLY A 1 208 ? 6.781 11.862 17.607 1.00 48.50 208 GLY A N 1
ATOM 1683 C CA . GLY A 1 208 ? 7.785 12.588 18.402 1.00 48.50 208 GLY A CA 1
ATOM 1684 C C . GLY A 1 208 ? 9.217 12.036 18.381 1.00 48.50 208 GLY A C 1
ATOM 1685 O O . GLY A 1 208 ? 10.080 12.623 19.019 1.00 48.50 208 GLY A O 1
ATOM 1686 N N . LYS A 1 209 ? 9.496 10.911 17.705 1.00 51.91 209 LYS A N 1
ATOM 1687 C CA . LYS A 1 209 ? 10.817 10.237 17.753 1.00 51.91 209 LYS A CA 1
ATOM 1688 C C . LYS A 1 209 ? 11.364 9.826 16.382 1.00 51.91 209 LYS A C 1
ATOM 1690 O O . LYS A 1 209 ? 12.119 8.860 16.276 1.00 51.91 209 LYS A O 1
ATOM 1695 N N . ILE A 1 210 ? 10.968 10.507 15.310 1.00 57.81 210 ILE A N 1
ATOM 1696 C CA . ILE A 1 210 ? 11.561 10.243 13.995 1.00 57.81 210 ILE A CA 1
ATOM 1697 C C . ILE A 1 210 ? 12.830 11.077 13.898 1.00 57.81 210 ILE A C 1
ATOM 1699 O O . ILE A 1 210 ? 12.804 12.218 13.451 1.00 57.81 210 ILE A O 1
ATOM 1703 N N . ASP A 1 211 ? 13.932 10.494 14.352 1.00 63.56 211 ASP A N 1
ATOM 1704 C CA . ASP A 1 211 ? 15.259 11.007 14.052 1.00 63.56 211 ASP A CA 1
ATOM 1705 C C . ASP A 1 211 ? 15.518 10.815 12.549 1.00 63.56 211 ASP A C 1
ATOM 1707 O O . ASP A 1 211 ? 15.709 9.696 12.053 1.00 63.56 211 ASP A O 1
ATOM 1711 N N . VAL A 1 212 ? 15.414 11.923 11.815 1.00 64.62 212 VAL A N 1
ATOM 1712 C CA . VAL A 1 212 ? 15.534 11.968 10.357 1.00 64.62 212 VAL A CA 1
ATOM 1713 C C . VAL A 1 212 ? 16.937 11.532 9.928 1.00 64.62 212 VAL A C 1
ATOM 1715 O O . VAL A 1 212 ? 17.072 10.812 8.942 1.00 64.62 212 VAL A O 1
ATOM 1718 N N . GLU A 1 213 ? 17.973 11.861 10.699 1.00 65.81 213 GLU A N 1
ATOM 1719 C CA . GLU A 1 213 ? 19.367 11.539 10.369 1.00 65.81 213 GLU A CA 1
ATOM 1720 C C . GLU A 1 213 ? 19.637 10.034 10.482 1.00 65.81 213 GLU A C 1
ATOM 1722 O O . GLU A 1 213 ? 20.241 9.410 9.597 1.00 65.81 213 GLU A O 1
ATOM 1727 N N . LYS A 1 214 ? 19.084 9.395 11.517 1.00 68.44 214 LYS A N 1
ATOM 1728 C CA . LYS A 1 214 ? 19.143 7.935 11.677 1.00 68.44 214 LYS A CA 1
ATOM 1729 C C . LYS A 1 214 ? 18.370 7.185 10.588 1.00 68.44 214 LYS A C 1
ATOM 1731 O O . LYS A 1 214 ? 18.706 6.049 10.250 1.00 68.44 214 LYS A O 1
ATOM 1736 N N . LEU A 1 215 ? 17.316 7.785 10.040 1.00 66.75 215 LEU A N 1
ATOM 1737 C CA . LEU A 1 215 ? 16.516 7.202 8.960 1.00 66.75 215 LEU A CA 1
ATOM 1738 C C . LEU A 1 215 ? 17.268 7.261 7.628 1.00 66.75 215 LEU A C 1
ATOM 1740 O O . LEU A 1 215 ? 17.350 6.254 6.923 1.00 66.75 215 LEU A O 1
ATOM 1744 N N . VAL A 1 216 ? 17.854 8.414 7.318 1.00 66.75 216 VAL A N 1
ATOM 1745 C CA . VAL A 1 216 ? 18.631 8.643 6.097 1.00 66.75 216 VAL A CA 1
ATOM 1746 C C . VAL A 1 216 ? 19.851 7.721 6.056 1.00 66.75 216 VAL A C 1
ATOM 1748 O O . VAL A 1 216 ? 20.012 6.982 5.088 1.00 66.75 216 VAL A O 1
ATOM 1751 N N . SER A 1 217 ? 20.648 7.664 7.127 1.00 68.75 217 SER A N 1
ATOM 1752 C CA . SER A 1 217 ? 21.845 6.803 7.203 1.00 68.75 217 SER A CA 1
ATOM 1753 C C . SER A 1 217 ? 21.533 5.307 7.041 1.00 68.75 217 SER A C 1
ATOM 1755 O O . SER A 1 217 ? 22.247 4.571 6.356 1.00 68.75 217 SER A O 1
ATOM 1757 N N . ARG A 1 218 ? 20.416 4.835 7.611 1.00 69.00 218 ARG A N 1
ATOM 1758 C CA . ARG A 1 218 ? 19.924 3.456 7.415 1.00 69.00 218 ARG A CA 1
ATOM 1759 C C . ARG A 1 218 ? 19.442 3.179 5.994 1.00 69.00 218 ARG A C 1
ATOM 1761 O O . ARG A 1 218 ? 19.415 2.022 5.580 1.00 69.00 218 ARG A O 1
ATOM 1768 N N . THR A 1 219 ? 18.994 4.207 5.286 1.00 68.81 219 THR A N 1
ATOM 1769 C CA . THR A 1 219 ? 18.442 4.078 3.936 1.00 68.81 219 THR A CA 1
ATOM 1770 C C . THR A 1 219 ? 19.570 4.058 2.911 1.00 68.81 219 THR A C 1
ATOM 1772 O O . THR A 1 219 ? 19.608 3.159 2.077 1.00 68.81 219 THR A O 1
ATOM 1775 N N . THR A 1 220 ? 20.549 4.956 3.033 1.00 68.06 220 THR A N 1
ATOM 1776 C CA . THR A 1 220 ? 21.715 5.021 2.137 1.00 68.06 220 THR A CA 1
ATOM 1777 C C . THR A 1 220 ? 22.569 3.756 2.194 1.00 68.06 220 THR A C 1
ATOM 1779 O O . THR A 1 220 ? 22.908 3.209 1.149 1.00 68.06 220 THR A O 1
ATOM 1782 N N . THR A 1 221 ? 22.836 3.230 3.393 1.00 69.38 221 THR A N 1
ATOM 1783 C CA . THR A 1 221 ? 23.599 1.979 3.585 1.00 69.38 221 THR A CA 1
ATOM 1784 C C . THR A 1 221 ? 22.917 0.750 2.988 1.00 69.38 221 THR A C 1
ATOM 1786 O O . THR A 1 221 ? 23.591 -0.144 2.490 1.00 69.38 221 THR A O 1
ATOM 1789 N N . LYS A 1 222 ? 21.581 0.696 3.010 1.00 72.94 222 LYS A N 1
ATOM 1790 C CA . LYS A 1 222 ? 20.815 -0.430 2.457 1.00 72.94 222 LYS A CA 1
ATOM 1791 C C . LYS A 1 222 ? 20.555 -0.321 0.962 1.00 72.94 222 LYS A C 1
ATOM 1793 O O . LYS A 1 222 ? 20.140 -1.310 0.379 1.00 72.94 222 LYS A O 1
ATOM 1798 N N . LEU A 1 223 ? 20.736 0.847 0.342 1.00 73.94 223 LEU A N 1
ATOM 1799 C CA . LEU A 1 223 ? 20.430 1.037 -1.078 1.00 73.94 223 LEU A CA 1
ATOM 1800 C C . LEU A 1 223 ? 21.510 0.493 -2.025 1.00 73.94 223 LEU A C 1
ATOM 1802 O O . LEU A 1 223 ? 21.197 0.229 -3.189 1.00 73.94 223 LEU A O 1
ATOM 1806 N N . SER A 1 224 ? 22.751 0.346 -1.552 1.00 67.62 224 SER A N 1
ATOM 1807 C CA . SER A 1 224 ? 23.904 -0.057 -2.367 1.00 67.62 224 SER A CA 1
ATOM 1808 C C . SER A 1 224 ? 23.868 -1.529 -2.783 1.00 67.62 224 SER A C 1
ATOM 1810 O O . SER A 1 224 ? 24.248 -1.831 -3.913 1.00 67.62 224 SER A O 1
ATOM 1812 N N . ASP A 1 225 ? 23.351 -2.422 -1.935 1.00 74.69 225 ASP A N 1
ATOM 1813 C CA . ASP A 1 225 ? 23.302 -3.866 -2.198 1.00 74.69 225 ASP A CA 1
ATOM 1814 C C . ASP A 1 225 ? 21.875 -4.423 -2.076 1.00 74.69 225 ASP A C 1
ATOM 1816 O O . ASP A 1 225 ? 21.470 -4.987 -1.059 1.00 74.69 225 ASP A O 1
ATOM 1820 N N . LEU A 1 226 ? 21.066 -4.192 -3.118 1.00 80.75 226 LEU A N 1
ATOM 1821 C CA . LEU A 1 226 ? 19.682 -4.666 -3.174 1.00 80.75 226 LEU A CA 1
ATOM 1822 C C . LEU A 1 226 ? 19.457 -5.662 -4.306 1.00 80.75 226 LEU A C 1
ATOM 1824 O O . LEU A 1 226 ? 19.653 -5.350 -5.490 1.00 80.75 226 LEU A O 1
ATOM 1828 N N . ASN A 1 227 ? 18.905 -6.818 -3.939 1.00 85.50 227 ASN A N 1
ATOM 1829 C CA . ASN A 1 227 ? 18.406 -7.813 -4.879 1.00 85.50 227 ASN A CA 1
ATOM 1830 C C . ASN A 1 227 ? 17.141 -7.301 -5.606 1.00 85.50 227 ASN A C 1
ATOM 1832 O O . ASN A 1 227 ? 16.436 -6.405 -5.130 1.00 85.50 227 ASN A O 1
ATOM 1836 N N . PHE A 1 228 ? 16.815 -7.882 -6.762 1.00 83.94 228 PHE A N 1
ATOM 1837 C CA . PHE A 1 228 ? 15.663 -7.515 -7.588 1.00 83.94 228 PHE A CA 1
ATOM 1838 C C . PHE A 1 228 ? 14.343 -7.506 -6.800 1.00 83.94 228 PHE A C 1
ATOM 1840 O O . PHE A 1 228 ? 13.565 -6.556 -6.903 1.00 83.94 228 PHE A O 1
ATOM 1847 N N . GLU A 1 229 ? 14.105 -8.524 -5.971 1.00 82.94 229 GLU A N 1
ATOM 1848 C CA . GLU A 1 229 ? 12.894 -8.608 -5.147 1.00 82.94 229 GLU A CA 1
ATOM 1849 C C . GLU A 1 229 ? 12.798 -7.458 -4.140 1.00 82.94 229 GLU A C 1
ATOM 1851 O O . GLU A 1 229 ? 11.732 -6.865 -3.964 1.00 82.94 229 GLU A O 1
ATOM 1856 N N . GLN A 1 230 ? 13.923 -7.075 -3.535 1.00 83.56 230 GLN A N 1
ATOM 1857 C CA . GLN A 1 230 ? 13.979 -5.963 -2.591 1.00 83.56 230 GLN A CA 1
ATOM 1858 C C . GLN A 1 230 ? 13.738 -4.624 -3.301 1.00 83.56 230 GLN A C 1
ATOM 1860 O O . GLN A 1 230 ? 12.928 -3.821 -2.831 1.00 83.56 230 GLN A O 1
ATOM 1865 N N . LYS A 1 231 ? 14.351 -4.408 -4.476 1.00 84.62 231 LYS A N 1
ATOM 1866 C CA . LYS A 1 231 ? 14.100 -3.224 -5.322 1.00 84.62 231 LYS A CA 1
ATOM 1867 C C . LYS A 1 231 ? 12.622 -3.105 -5.677 1.00 84.62 231 LYS A C 1
ATOM 1869 O O . LYS A 1 231 ? 12.021 -2.040 -5.532 1.00 84.62 231 LYS A O 1
ATOM 1874 N N . LYS A 1 232 ? 12.010 -4.219 -6.079 1.00 85.50 232 LYS A N 1
ATOM 1875 C CA . LYS A 1 232 ? 10.584 -4.286 -6.396 1.00 85.50 232 LYS A CA 1
ATOM 1876 C C . LYS A 1 232 ? 9.716 -3.979 -5.177 1.00 85.50 232 LYS A C 1
ATOM 1878 O O . LYS A 1 232 ? 8.774 -3.202 -5.291 1.00 85.50 232 LYS A O 1
ATOM 1883 N N . HIS A 1 233 ? 10.042 -4.523 -4.007 1.00 83.88 233 HIS A N 1
ATOM 1884 C CA . HIS A 1 233 ? 9.310 -4.237 -2.774 1.00 83.88 233 HIS A CA 1
ATOM 1885 C C . HIS A 1 233 ? 9.369 -2.766 -2.361 1.00 83.88 233 HIS A C 1
ATOM 1887 O O . HIS A 1 233 ? 8.359 -2.231 -1.900 1.00 83.88 233 HIS A O 1
ATOM 1893 N N . ILE A 1 234 ? 10.515 -2.109 -2.541 1.00 84.94 234 ILE A N 1
ATOM 1894 C CA . ILE A 1 234 ? 10.654 -0.669 -2.303 1.00 84.94 234 ILE A CA 1
ATOM 1895 C C . ILE A 1 234 ? 9.770 0.103 -3.285 1.00 84.94 234 ILE A C 1
ATOM 1897 O O . ILE A 1 234 ? 8.981 0.949 -2.867 1.00 84.94 234 ILE A O 1
ATOM 1901 N N . ILE A 1 235 ? 9.823 -0.242 -4.572 1.00 86.38 235 ILE A N 1
ATOM 1902 C CA . ILE A 1 235 ? 9.018 0.411 -5.609 1.00 86.38 235 ILE A CA 1
ATOM 1903 C C . ILE A 1 235 ? 7.516 0.245 -5.358 1.00 86.38 235 ILE A C 1
ATOM 1905 O O . ILE A 1 235 ? 6.787 1.228 -5.410 1.00 86.38 235 ILE A O 1
ATOM 1909 N N . GLU A 1 236 ? 7.042 -0.952 -5.013 1.00 84.69 236 GLU A N 1
ATOM 1910 C CA . GLU A 1 236 ? 5.630 -1.189 -4.679 1.00 84.69 236 GLU A CA 1
ATOM 1911 C C . GLU A 1 236 ? 5.140 -0.382 -3.468 1.00 84.69 236 GLU A C 1
ATOM 1913 O O . GLU A 1 236 ? 3.936 -0.163 -3.331 1.00 84.69 236 GLU A O 1
ATOM 1918 N N . ARG A 1 237 ? 6.047 0.015 -2.565 1.00 82.88 237 ARG A N 1
ATOM 1919 C CA . ARG A 1 237 ? 5.722 0.814 -1.376 1.00 82.88 237 ARG A CA 1
ATOM 1920 C C . ARG A 1 237 ? 5.772 2.315 -1.645 1.00 82.88 237 ARG A C 1
ATOM 1922 O O . ARG A 1 237 ? 4.940 3.035 -1.109 1.00 82.88 237 ARG A O 1
ATOM 1929 N N . VAL A 1 238 ? 6.739 2.772 -2.439 1.00 84.25 238 VAL A N 1
ATOM 1930 C CA . VAL A 1 238 ? 6.954 4.201 -2.716 1.00 84.25 238 VAL A CA 1
ATOM 1931 C C . VAL A 1 238 ? 6.064 4.688 -3.859 1.00 84.25 238 VAL A C 1
ATOM 1933 O O . VAL A 1 238 ? 5.578 5.815 -3.840 1.00 84.25 238 VAL A O 1
ATOM 1936 N N . ILE A 1 239 ? 5.819 3.856 -4.869 1.00 88.50 239 ILE A N 1
ATOM 1937 C CA . ILE A 1 239 ? 5.103 4.250 -6.083 1.00 88.50 239 ILE A CA 1
ATOM 1938 C C . ILE A 1 239 ? 3.670 3.732 -6.052 1.00 88.50 239 ILE A C 1
ATOM 1940 O O . ILE A 1 239 ? 3.408 2.542 -5.890 1.00 88.50 239 ILE A O 1
ATOM 1944 N N . THR A 1 240 ? 2.720 4.628 -6.315 1.00 86.38 240 THR A N 1
ATOM 1945 C CA . THR A 1 240 ? 1.299 4.281 -6.433 1.00 86.38 240 THR A CA 1
ATOM 1946 C C . THR A 1 240 ? 0.920 3.964 -7.881 1.00 86.38 240 THR A C 1
ATOM 1948 O O . THR A 1 240 ? 0.211 2.982 -8.150 1.00 86.38 240 THR A O 1
ATOM 1951 N N . LYS A 1 241 ? 1.399 4.782 -8.826 1.00 89.44 241 LYS A N 1
ATOM 1952 C CA . LYS A 1 241 ? 1.098 4.690 -10.260 1.00 89.44 241 LYS A CA 1
ATOM 1953 C C . LYS A 1 241 ? 2.210 5.343 -11.082 1.00 89.44 241 LYS A C 1
ATOM 1955 O O . LYS A 1 241 ? 2.688 6.414 -10.735 1.00 89.44 241 LYS A O 1
ATOM 1960 N N . ILE A 1 242 ? 2.551 4.735 -12.214 1.00 93.06 242 ILE A N 1
ATOM 1961 C CA . ILE A 1 242 ? 3.421 5.340 -13.229 1.00 93.06 242 ILE A CA 1
ATOM 1962 C C . ILE A 1 242 ? 2.602 5.508 -14.501 1.00 93.06 242 ILE A C 1
ATOM 1964 O O . ILE A 1 242 ? 2.028 4.536 -14.992 1.00 93.06 242 ILE A O 1
ATOM 1968 N N . ILE A 1 243 ? 2.534 6.723 -15.037 1.00 93.12 243 ILE A N 1
ATOM 1969 C CA . ILE A 1 243 ? 1.981 6.973 -16.370 1.00 93.12 243 ILE A CA 1
ATOM 1970 C C . ILE A 1 243 ? 3.167 7.106 -17.299 1.00 93.12 243 ILE A C 1
ATOM 1972 O O . ILE A 1 243 ? 3.964 8.023 -17.155 1.00 93.12 243 ILE A O 1
ATOM 1976 N N . ALA A 1 244 ? 3.296 6.172 -18.229 1.00 91.25 244 ALA A N 1
ATOM 1977 C CA . ALA A 1 244 ? 4.408 6.194 -19.157 1.00 91.25 244 ALA A CA 1
ATOM 1978 C C . ALA A 1 244 ? 3.925 6.430 -20.591 1.00 91.25 244 ALA A C 1
ATOM 1980 O O . ALA A 1 244 ? 2.862 5.956 -21.006 1.00 91.25 244 ALA A O 1
ATOM 1981 N N . SER A 1 245 ? 4.748 7.110 -21.361 1.00 88.12 245 SER A N 1
ATOM 1982 C CA . SER A 1 245 ? 4.679 7.284 -22.805 1.00 88.12 245 SER A CA 1
ATOM 1983 C C . SER A 1 245 ? 6.099 7.068 -23.350 1.00 88.12 245 SER A C 1
ATOM 1985 O O . SER A 1 245 ? 7.054 7.103 -22.579 1.00 88.12 245 SER A O 1
ATOM 1987 N N . PRO A 1 246 ? 6.298 6.826 -24.657 1.00 84.12 246 PRO A N 1
ATOM 1988 C CA . PRO A 1 246 ? 7.640 6.609 -25.202 1.00 84.12 246 PRO A CA 1
ATOM 1989 C C . PRO A 1 246 ? 8.612 7.774 -24.964 1.00 84.12 246 PRO A C 1
ATOM 1991 O O . PRO A 1 246 ? 9.815 7.549 -24.928 1.00 84.12 246 PRO A O 1
ATOM 1994 N N . LYS A 1 247 ? 8.092 9.000 -24.802 1.00 86.19 247 LYS A N 1
ATOM 1995 C CA . LYS A 1 247 ? 8.883 10.225 -24.613 1.00 86.19 247 LYS A CA 1
ATOM 1996 C C . LYS A 1 247 ? 8.951 10.717 -23.164 1.00 86.19 247 LYS A C 1
ATOM 1998 O O . LYS A 1 247 ? 9.885 11.421 -22.815 1.00 86.19 247 LYS A O 1
ATOM 2003 N N . GLU A 1 248 ? 7.978 10.365 -22.329 1.00 89.75 248 GLU A N 1
ATOM 2004 C CA . GLU A 1 248 ? 7.830 10.921 -20.980 1.00 89.75 248 GLU A CA 1
ATOM 2005 C C . GLU A 1 248 ? 7.336 9.861 -19.992 1.00 89.75 248 GLU A C 1
ATOM 2007 O O . GLU A 1 248 ? 6.587 8.946 -20.346 1.00 89.75 248 GLU A O 1
ATOM 2012 N N . MET A 1 249 ? 7.740 9.988 -18.730 1.00 90.75 249 MET A N 1
ATOM 2013 C CA . MET A 1 249 ? 7.257 9.144 -17.642 1.00 90.75 249 MET A CA 1
ATOM 2014 C C . MET A 1 249 ? 6.932 10.003 -16.429 1.00 90.75 249 MET A C 1
ATOM 2016 O O . MET A 1 249 ? 7.794 10.687 -15.890 1.00 90.75 249 MET A O 1
ATOM 2020 N N . ILE A 1 250 ? 5.682 9.924 -15.984 1.00 92.25 250 ILE A N 1
ATOM 2021 C CA . ILE A 1 250 ? 5.182 10.616 -14.801 1.00 92.25 250 ILE A CA 1
ATOM 2022 C C . ILE A 1 250 ? 5.102 9.599 -13.666 1.00 92.25 250 ILE A C 1
ATOM 2024 O O . ILE A 1 250 ? 4.366 8.606 -13.745 1.00 92.25 250 ILE A O 1
ATOM 2028 N N . ILE A 1 251 ? 5.869 9.850 -12.607 1.00 91.81 251 ILE A N 1
ATOM 2029 C CA . ILE A 1 251 ? 5.923 9.009 -11.414 1.00 91.81 251 ILE A CA 1
ATOM 2030 C C . ILE A 1 251 ? 5.008 9.622 -10.356 1.00 91.81 251 ILE A C 1
ATOM 2032 O O . ILE A 1 251 ? 5.227 10.740 -9.901 1.00 91.81 251 ILE A O 1
ATOM 2036 N N . CYS A 1 252 ? 3.985 8.877 -9.943 1.00 88.50 252 CYS A N 1
ATOM 2037 C CA . CYS A 1 252 ? 3.143 9.235 -8.810 1.00 88.50 252 CYS A CA 1
ATOM 2038 C C . CYS A 1 252 ? 3.453 8.288 -7.651 1.00 88.50 252 CYS A C 1
ATOM 2040 O O . CYS A 1 252 ? 3.369 7.061 -7.785 1.00 88.50 252 CYS A O 1
ATOM 2042 N N . GLY A 1 253 ? 3.794 8.852 -6.498 1.00 84.94 253 GLY A N 1
ATOM 2043 C CA . GLY A 1 253 ? 4.222 8.082 -5.341 1.00 84.94 253 GLY A CA 1
ATOM 2044 C C . GLY A 1 253 ? 4.074 8.842 -4.035 1.00 84.94 253 GLY A C 1
ATOM 2045 O O . GLY A 1 253 ? 3.769 10.032 -4.012 1.00 84.94 253 GLY A O 1
ATOM 2046 N N . GLN A 1 254 ? 4.262 8.111 -2.946 1.00 80.44 254 GLN A N 1
ATOM 2047 C CA . GLN A 1 254 ? 4.292 8.612 -1.583 1.00 80.44 254 GLN A CA 1
ATOM 2048 C C . GLN A 1 254 ? 5.429 7.895 -0.863 1.00 80.44 254 GLN A C 1
ATOM 2050 O O . GLN A 1 254 ? 5.509 6.671 -0.905 1.00 80.44 254 GLN A O 1
ATOM 2055 N N . ILE A 1 255 ? 6.308 8.642 -0.198 1.00 76.94 255 ILE A N 1
ATOM 2056 C CA . ILE A 1 255 ? 7.371 8.038 0.607 1.00 76.94 255 ILE A CA 1
ATOM 2057 C C . ILE A 1 255 ? 6.750 7.592 1.936 1.00 76.94 255 ILE A C 1
ATOM 2059 O O . ILE A 1 255 ? 6.254 8.441 2.685 1.00 76.94 255 ILE A O 1
ATOM 2063 N N . PRO A 1 256 ? 6.750 6.286 2.255 1.00 65.12 256 PRO A N 1
ATOM 2064 C CA . PRO A 1 256 ? 6.261 5.820 3.538 1.00 65.12 256 PRO A CA 1
ATOM 2065 C C . PRO A 1 256 ? 7.279 6.204 4.612 1.00 65.12 256 PRO A C 1
ATOM 2067 O O . PRO A 1 256 ? 8.332 5.585 4.750 1.00 65.12 256 PRO A O 1
ATOM 2070 N N . VAL A 1 257 ? 6.961 7.231 5.391 1.00 62.25 257 VAL A N 1
ATOM 2071 C CA . VAL A 1 257 ? 7.712 7.547 6.610 1.00 62.25 257 VAL A CA 1
ATOM 2072 C C . VAL A 1 257 ? 7.543 6.354 7.568 1.00 62.25 257 VAL A C 1
ATOM 2074 O O . VAL A 1 257 ? 6.422 5.859 7.687 1.00 62.25 257 VAL A O 1
ATOM 2077 N N . PRO A 1 258 ? 8.593 5.849 8.249 1.00 51.94 258 PRO A N 1
ATOM 2078 C CA . PRO A 1 258 ? 8.546 4.637 9.083 1.00 51.94 258 PRO A CA 1
ATOM 2079 C C . PRO A 1 258 ? 7.506 4.688 10.204 1.00 51.94 258 PRO A C 1
ATOM 2081 O O . PRO A 1 258 ? 7.091 3.648 10.704 1.00 51.94 258 PRO A O 1
ATOM 2084 N N . ALA A 1 259 ? 6.998 5.876 10.512 1.00 47.47 259 ALA A N 1
ATOM 2085 C CA . ALA A 1 259 ? 5.772 6.079 11.259 1.00 47.47 259 ALA A CA 1
ATOM 2086 C C . ALA A 1 259 ? 4.548 5.285 10.764 1.00 47.47 259 ALA A C 1
ATOM 2088 O O . ALA A 1 259 ? 3.699 4.879 11.549 1.00 47.47 259 ALA A O 1
ATOM 2089 N N . PHE A 1 260 ? 4.462 5.049 9.459 1.00 44.59 260 PHE A N 1
ATOM 2090 C CA . PHE A 1 260 ? 3.452 4.213 8.822 1.00 44.59 260 PHE A CA 1
ATOM 2091 C C . PHE A 1 260 ? 3.878 2.753 8.661 1.00 44.59 260 PHE A C 1
ATOM 2093 O O . PHE A 1 260 ? 3.048 1.920 8.300 1.00 44.59 260 PHE A O 1
ATOM 2100 N N . ALA A 1 261 ? 5.149 2.414 8.901 1.00 43.19 261 ALA A N 1
ATOM 2101 C CA . ALA A 1 261 ? 5.668 1.068 8.661 1.00 43.19 261 ALA A CA 1
ATOM 2102 C C . ALA A 1 261 ? 5.183 0.033 9.691 1.00 43.19 261 ALA A C 1
ATOM 2104 O O . ALA A 1 261 ? 5.349 -1.163 9.462 1.00 43.19 261 ALA A O 1
ATOM 2105 N N . THR A 1 262 ? 4.529 0.462 10.777 1.00 40.38 262 THR A N 1
ATOM 2106 C CA . THR A 1 262 ? 3.755 -0.417 11.671 1.00 40.38 262 THR A CA 1
ATOM 2107 C C . THR A 1 262 ? 2.525 -1.003 10.981 1.00 40.38 262 THR A C 1
ATOM 2109 O O . THR A 1 262 ? 2.075 -2.079 11.359 1.00 40.38 262 THR A O 1
ATOM 2112 N N . VAL A 1 263 ? 2.025 -0.366 9.914 1.00 43.00 263 VAL A N 1
ATOM 2113 C CA . VAL A 1 263 ? 1.096 -0.985 8.957 1.00 43.00 263 VAL A CA 1
ATOM 2114 C C . VAL A 1 263 ? 1.919 -1.646 7.853 1.00 43.00 263 VAL A C 1
ATOM 2116 O O . VAL A 1 263 ? 1.746 -1.403 6.658 1.00 43.00 263 VAL A O 1
ATOM 2119 N N . GLY A 1 264 ? 2.882 -2.475 8.259 1.00 37.88 264 GLY A N 1
ATOM 2120 C CA . GLY A 1 264 ? 3.465 -3.444 7.352 1.00 37.88 264 GLY A CA 1
ATOM 2121 C C . GLY A 1 264 ? 2.320 -4.226 6.720 1.00 37.88 264 GLY A C 1
ATOM 2122 O O . GLY A 1 264 ? 1.330 -4.530 7.394 1.00 37.88 264 GLY A O 1
ATOM 2123 N N . LYS A 1 265 ? 2.446 -4.539 5.421 1.00 41.19 265 LYS A N 1
ATOM 2124 C CA . LYS A 1 265 ? 1.734 -5.680 4.828 1.00 41.19 265 LYS A CA 1
ATOM 2125 C C . LYS A 1 265 ? 1.764 -6.749 5.917 1.00 41.19 265 LYS A C 1
ATOM 2127 O O . LYS A 1 265 ? 2.868 -7.061 6.361 1.00 41.19 265 LYS A O 1
ATOM 2132 N N . VAL A 1 266 ? 0.604 -7.195 6.418 1.00 32.03 266 VAL A N 1
ATOM 2133 C CA . VAL A 1 266 ? 0.546 -8.360 7.316 1.00 32.03 266 VAL A CA 1
ATOM 2134 C C . VAL A 1 266 ? 1.552 -9.331 6.719 1.00 32.03 266 VAL A C 1
ATOM 2136 O O . VAL A 1 266 ? 1.452 -9.572 5.511 1.00 32.03 266 VAL A O 1
ATOM 2139 N N . ASN A 1 267 ? 2.576 -9.738 7.479 1.00 34.38 267 ASN A N 1
ATOM 2140 C CA . ASN A 1 267 ? 3.641 -10.648 7.032 1.00 34.38 267 ASN A CA 1
ATOM 2141 C C . ASN A 1 267 ? 3.043 -12.047 6.794 1.00 34.38 267 ASN A C 1
ATOM 2143 O O . ASN A 1 267 ? 3.505 -13.056 7.303 1.00 34.38 267 ASN A O 1
ATOM 2147 N N . TYR A 1 268 ? 1.938 -12.091 6.068 1.00 35.78 268 TYR A N 1
ATOM 2148 C CA . TYR A 1 268 ? 1.330 -13.241 5.483 1.00 35.78 268 TYR A CA 1
ATOM 2149 C C . TYR A 1 268 ? 2.025 -13.392 4.141 1.00 35.78 268 TYR A C 1
ATOM 2151 O O . TYR A 1 268 ? 1.520 -12.988 3.089 1.00 35.78 268 TYR A O 1
ATOM 2159 N N . GLU A 1 269 ? 3.235 -13.940 4.187 1.00 37.88 269 GLU A N 1
ATOM 2160 C CA . GLU A 1 269 ? 3.660 -14.749 3.062 1.00 37.88 269 GLU A CA 1
ATOM 2161 C C . GLU A 1 269 ? 2.565 -15.802 2.893 1.00 37.88 269 GLU A C 1
ATOM 2163 O O . GLU A 1 269 ? 2.253 -16.510 3.856 1.00 37.88 269 GLU A O 1
ATOM 2168 N N . PRO A 1 270 ? 1.879 -15.868 1.741 1.00 34.03 270 PRO A N 1
ATOM 2169 C CA . PRO A 1 270 ? 0.966 -16.962 1.513 1.00 34.03 270 PRO A CA 1
ATOM 2170 C C . PRO A 1 270 ? 1.818 -18.226 1.554 1.00 34.03 270 PRO A C 1
ATOM 2172 O O . PRO A 1 270 ? 2.492 -18.538 0.572 1.00 34.03 270 PRO A O 1
ATOM 2175 N N . ILE A 1 271 ? 1.782 -18.947 2.682 1.00 38.78 271 ILE A N 1
ATOM 2176 C CA . ILE A 1 271 ? 2.194 -20.347 2.742 1.00 38.78 271 ILE A CA 1
ATOM 2177 C C . ILE A 1 271 ? 1.489 -20.957 1.551 1.00 38.78 271 ILE A C 1
ATOM 2179 O O . ILE A 1 271 ? 0.260 -20.865 1.460 1.00 38.78 271 ILE A O 1
ATOM 2183 N N . ASN A 1 272 ? 2.274 -21.426 0.580 1.00 38.38 272 ASN A N 1
ATOM 2184 C CA . ASN A 1 272 ? 1.774 -21.971 -0.666 1.00 38.38 272 ASN A CA 1
ATOM 2185 C C . ASN A 1 272 ? 0.622 -22.913 -0.321 1.00 38.38 272 ASN A C 1
ATOM 2187 O O . ASN A 1 272 ? 0.875 -24.027 0.129 1.00 38.38 272 ASN A O 1
ATOM 2191 N N . ARG A 1 273 ? -0.634 -22.463 -0.489 1.00 35.59 273 ARG A N 1
ATOM 2192 C CA . ARG A 1 273 ? -1.814 -23.324 -0.369 1.00 35.59 273 ARG A CA 1
ATOM 2193 C C . ARG A 1 273 ? -1.501 -24.478 -1.282 1.00 35.59 273 ARG A C 1
ATOM 2195 O O . ARG A 1 273 ? -1.404 -24.220 -2.482 1.00 35.59 273 ARG A O 1
ATOM 2202 N N . HIS A 1 274 ? -1.237 -25.643 -0.688 1.00 37.28 274 HIS A N 1
ATOM 2203 C CA . HIS A 1 274 ? -0.659 -26.819 -1.319 1.00 37.28 274 HIS A CA 1
ATOM 2204 C C . HIS A 1 274 ? -0.912 -26.800 -2.822 1.00 37.28 274 HIS A C 1
ATOM 2206 O O . HIS A 1 274 ? -1.984 -27.191 -3.290 1.00 37.28 274 HIS A O 1
ATOM 2212 N N . ARG A 1 275 ? 0.058 -26.274 -3.584 1.00 41.62 275 ARG A N 1
ATOM 2213 C CA . ARG A 1 275 ? 0.051 -26.408 -5.034 1.00 41.62 275 ARG A CA 1
ATOM 2214 C C . ARG A 1 275 ? 0.373 -27.872 -5.260 1.00 41.62 275 ARG A C 1
ATOM 2216 O O . ARG A 1 275 ? 1.519 -28.228 -5.503 1.00 41.62 275 A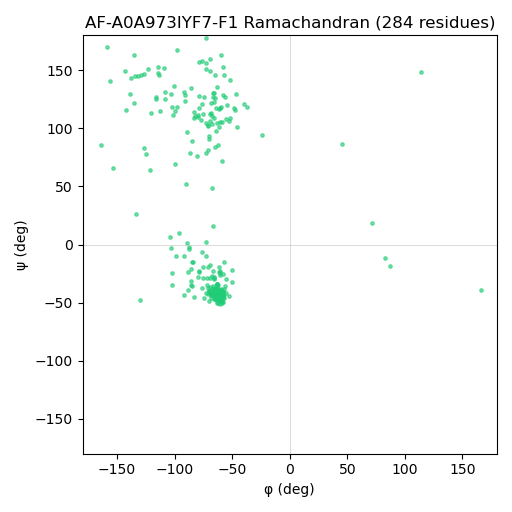RG A O 1
ATOM 2223 N N . ARG A 1 276 ? -0.633 -28.741 -5.136 1.00 39.72 276 ARG A N 1
ATOM 2224 C CA . ARG A 1 276 ? -0.596 -30.009 -5.846 1.00 39.72 276 ARG A CA 1
ATOM 2225 C C . ARG A 1 276 ? -0.406 -29.592 -7.295 1.00 39.72 276 ARG A C 1
ATOM 2227 O O . ARG A 1 276 ? -1.297 -28.975 -7.878 1.00 39.72 276 ARG A O 1
ATOM 2234 N N . PHE A 1 277 ? 0.788 -29.819 -7.837 1.00 36.28 277 PHE A N 1
ATOM 2235 C CA . PHE A 1 277 ? 0.959 -29.832 -9.277 1.00 36.28 277 PHE A CA 1
ATOM 2236 C C . PHE A 1 277 ? -0.155 -30.735 -9.793 1.00 36.28 277 PHE A C 1
ATOM 2238 O O . PHE A 1 277 ? -0.242 -31.896 -9.387 1.00 36.28 277 PHE A O 1
ATOM 2245 N N . ALA A 1 278 ? -1.069 -30.190 -10.594 1.00 38.00 278 ALA A N 1
ATOM 2246 C CA . ALA A 1 278 ? -1.976 -31.040 -11.335 1.00 38.00 278 ALA A CA 1
ATOM 2247 C C . ALA A 1 278 ? -1.063 -31.929 -12.183 1.00 38.00 278 ALA A C 1
ATOM 2249 O O . ALA A 1 278 ? -0.426 -31.439 -13.115 1.00 38.00 278 ALA A O 1
ATOM 2250 N N . LYS A 1 279 ? -0.916 -33.203 -11.797 1.00 41.31 279 LYS A N 1
ATOM 2251 C CA . LYS A 1 279 ? -0.328 -34.230 -12.651 1.00 41.31 279 LYS A CA 1
ATOM 2252 C C . LYS A 1 279 ? -1.265 -34.333 -13.848 1.00 41.31 279 LYS A C 1
ATOM 2254 O O . LYS A 1 279 ? -2.230 -35.090 -13.840 1.00 41.31 279 LYS A O 1
ATOM 2259 N N . CYS A 1 280 ? -1.046 -33.484 -14.844 1.00 43.25 280 CYS A N 1
ATOM 2260 C CA . CYS A 1 280 ? -1.674 -33.631 -16.137 1.00 43.25 280 CYS A CA 1
ATOM 2261 C C . CYS A 1 280 ? -1.172 -34.955 -16.705 1.00 43.25 280 CYS A C 1
ATOM 2263 O O . CYS A 1 280 ? -0.021 -35.046 -17.106 1.00 43.25 280 CYS A O 1
ATOM 2265 N N . ARG A 1 281 ? -2.055 -35.959 -16.673 1.00 42.00 281 ARG A N 1
ATOM 2266 C CA . ARG A 1 281 ? -2.046 -37.161 -17.512 1.00 42.00 281 ARG A CA 1
ATOM 2267 C C . ARG A 1 281 ? -0.668 -37.821 -17.636 1.00 42.00 281 ARG A C 1
ATOM 2269 O O . ARG A 1 281 ? 0.028 -37.625 -18.625 1.00 42.00 281 ARG A O 1
ATOM 2276 N N . GLN A 1 282 ? -0.337 -38.700 -16.687 1.00 41.78 282 GLN A N 1
ATOM 2277 C CA . GLN A 1 282 ? 0.418 -39.887 -17.087 1.00 41.78 282 GLN A CA 1
ATOM 2278 C C . GLN A 1 282 ? -0.475 -40.625 -18.087 1.00 41.78 282 GLN A C 1
ATOM 2280 O O . GLN A 1 282 ? -1.526 -41.153 -17.727 1.00 41.78 282 GLN A O 1
ATOM 2285 N N . ILE A 1 283 ? -0.123 -40.533 -19.366 1.00 50.19 283 ILE A N 1
ATOM 2286 C CA . ILE A 1 283 ? -0.632 -41.451 -20.372 1.00 50.19 283 ILE A CA 1
ATOM 2287 C C . ILE A 1 283 ? 0.074 -42.761 -20.043 1.00 50.19 283 ILE A C 1
ATOM 2289 O O . ILE A 1 283 ? 1.262 -42.900 -20.317 1.00 50.19 283 ILE A O 1
ATOM 2293 N N . ASN A 1 284 ? -0.628 -43.680 -19.386 1.00 40.50 284 ASN A N 1
ATOM 2294 C CA . ASN A 1 284 ? -0.174 -45.061 -19.334 1.00 40.50 284 ASN A CA 1
ATOM 2295 C C . ASN A 1 284 ? -0.363 -45.618 -20.747 1.00 40.50 284 ASN A C 1
ATOM 2297 O O . ASN A 1 284 ? -1.465 -46.002 -21.135 1.00 40.50 284 ASN A O 1
ATOM 2301 N N . THR A 1 285 ? 0.689 -45.542 -21.554 1.00 43.16 285 THR A N 1
ATOM 2302 C CA . THR A 1 285 ? 0.836 -46.389 -22.733 1.00 43.16 285 THR A CA 1
ATOM 2303 C C . THR A 1 285 ? 1.259 -47.768 -22.249 1.00 43.16 285 THR A C 1
ATOM 2305 O O . THR A 1 285 ? 2.420 -47.927 -21.880 1.00 43.16 285 THR A O 1
ATOM 2308 N N . PHE A 1 286 ? 0.296 -48.693 -22.322 1.00 43.00 286 PHE A N 1
ATOM 2309 C CA . PHE A 1 286 ? 0.390 -50.148 -22.147 1.00 43.00 286 PHE A CA 1
ATOM 2310 C C . PHE A 1 286 ? 0.609 -50.657 -20.718 1.00 43.00 286 PHE A C 1
ATOM 2312 O O . PHE A 1 286 ? 1.583 -50.249 -20.054 1.00 43.00 286 PHE A O 1
#